Protein AF-A0A976LDJ8-F1 (afdb_monomer_lite)

Foldseek 3Di:
DDDDDDDDDDDDPVVVVVVVVVPPPPVPDDDDDDDDPPDDDDPPPLLPCVVVQVVVVVVLVVDQDDLVPHGPNVLLLQLLLVCVVQLQVVLVVQDDADDDPDSVVQSVFDEQEEEDELDDDDPRNVVVLVSQQSNCVSRVHAYEYEHAQQDKPPFQWDFAWADAPVDIDTDIQGLADDDPIFRLLLDFGDDLVSNLCRLVVSQVRCCNVPVPDCSVVLSVQLSVQCVVSRGNSRSSNSSVVVVVVVVPGNHGYDYVVRSCVDPSNVSNVVSCLVVLVVQLVVVQVVVVVVCVVVVPPDCCPVHHRWDWDDDPFKIWTWHPDWDADSVGRDTDTDTRIDTPPPPPPPPDDDDDD

pLDDT: mean 86.4, std 19.28, range [27.48, 98.69]

Radius of gyration: 25.02 Å; chains: 1; bounding box: 74×56×83 Å

Sequence (353 aa):
MKGPEVFRPPVSTETTILSRVTSLPRNFRNHHAPERSGDRLIDPPIDRIEPLVDNNQLLRTAFNWRVNDLNLWELVAAARREVLTVAAEYTSSYRDIHRPDDMADWVSRPIIMGGHQPDLFHPGVWLKNFVIDRYARSVGGTAINLVVDTDRCASTTLSVPMGTFRESHFESVAMDDESSEMPWEERAVLDPELFASFGQRASDLLSPLVPDAILRRWWPLVVERTKESHRLGLGLAQARHCLEARWGLQTLELPVSELVRLPTVMLLFGHLLAHARELNIAYNESLADFRLRTKQRGHGRPVPDLAIRANSEEEWIEVPFWIWSREDPRRRRVFNCCCTGCADAFGSRNNSS

Secondary structure (DSSP, 8-state):
--PPP--PPP--TTHHHHHHHTTS----------SSTT----SS-TT--HHHHHHHHHHHHH---EETTEEHHHHHHHHHHHHHHHHHHHHHTTS-----S-HHHHHHS-EEEEEE-SS---HHHHHHHHHHHHHHHHTT-EEEEEE-TTSEE--SEEEEEEE-SSSEEEEEEESS-----EETTT---S-HHHHHHHHHHHHHHHTTT-TT-HHHHHHHHHHHHHHHHS-HHHHHHHHHHHHHHHTT---EEEEHHHHTTSHHHHHHHHHHHHTHHHHHHHHHHHHHHHHHHHT---TTSSSPPPPEEE-SSEEEEEEEEEE--SS----EEEEEEEETTSTTSSS------

Structure (mmCIF, N/CA/C/O backbone):
data_AF-A0A976LDJ8-F1
#
_entry.id   AF-A0A976LDJ8-F1
#
loop_
_atom_site.group_PDB
_atom_site.id
_atom_site.type_symbol
_atom_site.label_atom_id
_atom_site.label_alt_id
_atom_site.label_comp_id
_atom_site.label_asym_id
_atom_site.label_entity_id
_atom_site.label_seq_id
_atom_site.pdbx_PDB_ins_code
_atom_site.Cartn_x
_atom_site.Cartn_y
_atom_site.Cartn_z
_atom_site.occupancy
_atom_site.B_iso_or_equiv
_atom_site.auth_seq_id
_atom_site.auth_comp_id
_atom_site.auth_asym_id
_atom_site.auth_atom_id
_atom_site.pdbx_PDB_model_num
ATOM 1 N N . MET A 1 1 ? 14.489 28.838 -58.184 1.00 34.41 1 MET A N 1
ATOM 2 C CA . MET A 1 1 ? 14.887 28.796 -56.762 1.00 34.41 1 MET A CA 1
ATOM 3 C C . MET A 1 1 ? 13.831 28.020 -55.989 1.00 34.41 1 MET A C 1
ATOM 5 O O . MET A 1 1 ? 12.758 28.550 -55.743 1.00 34.41 1 MET A O 1
ATOM 9 N N . LYS A 1 2 ? 14.101 26.741 -55.714 1.00 31.12 2 LYS A N 1
ATOM 10 C CA . LYS A 1 2 ? 13.329 25.871 -54.814 1.00 31.12 2 LYS A CA 1
ATOM 11 C C . LYS A 1 2 ? 14.210 25.631 -53.580 1.00 31.12 2 LYS A C 1
ATOM 13 O O . LYS A 1 2 ? 15.412 25.446 -53.752 1.00 31.12 2 LYS A O 1
ATOM 18 N N . GLY A 1 3 ? 13.631 25.736 -52.383 1.00 31.52 3 GLY A N 1
ATOM 19 C CA . GLY A 1 3 ? 14.319 25.547 -51.098 1.00 31.52 3 GLY A CA 1
ATOM 20 C C . GLY A 1 3 ? 14.700 24.083 -50.826 1.00 31.52 3 GLY A C 1
ATOM 21 O O . GLY A 1 3 ? 14.280 23.207 -51.583 1.00 31.52 3 GLY A O 1
ATOM 22 N N . PRO A 1 4 ? 15.504 23.816 -49.780 1.00 30.14 4 PRO A N 1
ATOM 23 C CA . PRO A 1 4 ? 16.093 22.501 -49.550 1.00 30.14 4 PRO A CA 1
ATOM 24 C C . PRO A 1 4 ? 15.052 21.493 -49.041 1.00 30.14 4 PRO A C 1
ATOM 26 O O . PRO A 1 4 ? 14.268 21.784 -48.138 1.00 30.14 4 PRO A O 1
ATOM 29 N N . GLU A 1 5 ? 15.063 20.302 -49.638 1.00 29.94 5 GLU A N 1
ATOM 30 C CA . GLU A 1 5 ? 14.282 19.140 -49.216 1.00 29.94 5 GLU A CA 1
ATOM 31 C C . GLU A 1 5 ? 14.831 18.572 -47.902 1.00 29.94 5 GLU A C 1
ATOM 33 O O . GLU A 1 5 ? 16.014 18.258 -47.775 1.00 29.94 5 GLU A O 1
ATOM 38 N N . VAL A 1 6 ? 13.946 18.428 -46.915 1.00 33.75 6 VAL A N 1
ATOM 39 C CA . VAL A 1 6 ? 14.228 17.751 -45.647 1.00 33.75 6 VAL A CA 1
ATOM 40 C C . VAL A 1 6 ? 14.200 16.244 -45.891 1.00 33.75 6 VAL A C 1
ATOM 42 O O . VAL A 1 6 ? 13.142 15.667 -46.147 1.00 33.75 6 VAL A O 1
ATOM 45 N N . PHE A 1 7 ? 15.364 15.605 -45.796 1.00 27.48 7 PHE A N 1
ATOM 46 C CA . PHE A 1 7 ? 15.513 14.155 -45.859 1.00 27.48 7 PHE A CA 1
ATOM 47 C C . PHE A 1 7 ? 14.837 13.509 -44.638 1.00 27.48 7 PHE A C 1
ATOM 49 O O . PHE A 1 7 ? 15.258 13.717 -43.500 1.00 27.48 7 PHE A O 1
ATOM 56 N N . ARG A 1 8 ? 13.765 12.740 -44.863 1.00 31.27 8 ARG A N 1
ATOM 57 C CA . ARG A 1 8 ? 13.149 11.873 -43.847 1.00 31.27 8 ARG A CA 1
ATOM 58 C C . ARG A 1 8 ? 13.708 10.458 -44.026 1.00 31.27 8 ARG A C 1
ATOM 60 O O . ARG A 1 8 ? 13.553 9.916 -45.120 1.00 31.27 8 ARG A O 1
ATOM 67 N N . PRO A 1 9 ? 14.345 9.853 -43.009 1.00 30.39 9 PRO A N 1
ATOM 68 C CA . PRO A 1 9 ? 14.816 8.479 -43.118 1.00 30.39 9 PRO A CA 1
ATOM 69 C C . PRO A 1 9 ? 13.624 7.506 -43.201 1.00 30.39 9 PRO A C 1
ATOM 71 O O . PRO A 1 9 ? 12.531 7.827 -42.719 1.00 30.39 9 PRO A O 1
ATOM 74 N N . PRO A 1 10 ? 13.803 6.330 -43.826 1.00 28.02 10 PRO A N 1
ATOM 75 C CA . PRO A 1 10 ? 12.739 5.347 -43.963 1.00 28.02 10 PRO A CA 1
ATOM 76 C C . PRO A 1 10 ? 12.360 4.792 -42.587 1.00 28.02 10 PRO A C 1
ATOM 78 O O . PRO A 1 10 ? 13.218 4.405 -41.797 1.00 28.02 10 PRO A O 1
ATOM 81 N N . VAL A 1 11 ? 11.055 4.765 -42.315 1.00 34.84 11 VAL A N 1
ATOM 82 C CA . VAL A 1 11 ? 10.462 4.142 -41.128 1.00 34.84 11 VAL A CA 1
ATOM 83 C C . VAL A 1 11 ? 10.851 2.664 -41.125 1.00 34.84 11 VAL A C 1
ATOM 85 O O . VAL A 1 11 ? 10.472 1.923 -42.034 1.00 34.84 11 VAL A O 1
ATOM 88 N N . SER A 1 12 ? 11.642 2.248 -40.135 1.00 30.52 12 SER A N 1
ATOM 89 C CA . SER A 1 12 ? 11.995 0.847 -39.941 1.00 30.52 12 SER A CA 1
ATOM 90 C C . SER A 1 12 ? 10.751 0.052 -39.537 1.00 30.52 12 SER A C 1
ATOM 92 O O . SER A 1 12 ? 9.860 0.520 -38.828 1.00 30.52 12 SER A O 1
ATOM 94 N N . THR A 1 13 ? 10.684 -1.190 -39.995 1.00 31.62 13 THR A N 1
ATOM 95 C CA . THR A 1 13 ? 9.577 -2.136 -39.800 1.00 31.62 13 THR A CA 1
ATOM 96 C C . THR A 1 13 ? 9.278 -2.505 -38.332 1.00 31.62 13 THR A C 1
ATOM 98 O O . THR A 1 13 ? 8.311 -3.223 -38.078 1.00 31.62 13 THR A O 1
ATOM 101 N N . GLU A 1 14 ? 10.021 -1.972 -37.357 1.00 32.88 14 GLU A N 1
ATOM 102 C CA . GLU A 1 14 ? 9.803 -2.156 -35.910 1.00 32.88 14 GLU A CA 1
ATOM 103 C C . GLU A 1 14 ? 8.694 -1.264 -35.323 1.00 32.88 14 GLU A C 1
ATOM 105 O O . GLU A 1 14 ? 8.107 -1.600 -34.293 1.00 32.88 14 GLU A O 1
ATOM 110 N N . THR A 1 15 ? 8.296 -0.184 -36.008 1.00 29.48 15 THR A N 1
ATOM 111 C CA . THR A 1 15 ? 7.197 0.699 -35.557 1.00 29.48 15 THR A CA 1
ATOM 112 C C . THR A 1 15 ? 5.823 -0.001 -35.537 1.00 29.48 15 THR A C 1
ATOM 114 O O . THR A 1 15 ? 4.861 0.489 -34.945 1.00 29.48 15 THR A O 1
ATOM 117 N N . THR A 1 16 ? 5.710 -1.190 -36.134 1.00 30.00 16 THR A N 1
ATOM 118 C CA . THR A 1 16 ? 4.443 -1.931 -36.257 1.00 30.00 16 THR A CA 1
ATOM 119 C C . THR A 1 16 ? 4.025 -2.656 -34.968 1.00 30.00 16 THR A C 1
ATOM 121 O O . THR A 1 16 ? 2.852 -2.993 -34.812 1.00 30.00 16 THR A O 1
ATOM 124 N N . ILE A 1 17 ? 4.944 -2.890 -34.022 1.00 34.41 17 ILE A N 1
ATOM 125 C CA . ILE A 1 17 ? 4.617 -3.579 -32.758 1.00 34.41 17 ILE A CA 1
ATOM 126 C C . ILE A 1 17 ? 4.163 -2.573 -31.687 1.00 34.41 17 ILE A C 1
ATOM 128 O O . ILE A 1 17 ? 3.185 -2.827 -30.981 1.00 34.41 17 ILE A O 1
ATOM 132 N N . LEU A 1 18 ? 4.768 -1.380 -31.643 1.00 33.94 18 LEU A N 1
ATOM 133 C CA . LEU A 1 18 ? 4.363 -0.298 -30.732 1.00 33.94 18 LEU A CA 1
ATOM 134 C C . LEU A 1 18 ? 2.982 0.291 -31.074 1.00 33.94 18 LEU A C 1
ATOM 136 O O . LEU A 1 18 ? 2.246 0.696 -30.176 1.00 33.94 18 LEU A O 1
ATOM 140 N N . SER A 1 19 ? 2.567 0.257 -32.345 1.00 28.81 19 SER A N 1
ATOM 141 C CA . SER A 1 19 ? 1.233 0.715 -32.764 1.00 28.81 19 SER A CA 1
ATOM 142 C C . SER A 1 19 ? 0.091 -0.251 -32.418 1.00 28.81 19 SER A C 1
ATOM 144 O O . SER A 1 19 ? -1.079 0.129 -32.478 1.00 28.81 19 SER A O 1
ATOM 146 N N . ARG A 1 20 ? 0.386 -1.498 -32.020 1.00 33.25 20 ARG A N 1
ATOM 147 C CA . ARG A 1 20 ? -0.659 -2.456 -31.615 1.00 33.25 20 ARG A CA 1
ATOM 148 C C . ARG A 1 20 ? -1.069 -2.315 -30.152 1.00 33.25 20 ARG A C 1
ATOM 150 O O . ARG A 1 20 ? -2.228 -2.581 -29.840 1.00 33.25 20 ARG A O 1
ATOM 157 N N . VAL A 1 21 ? -0.196 -1.809 -29.278 1.00 39.06 21 VAL A N 1
ATOM 158 C CA . VAL A 1 21 ? -0.546 -1.545 -27.866 1.00 39.06 21 VAL A CA 1
ATOM 159 C C . VAL A 1 21 ? -1.365 -0.252 -27.711 1.00 39.06 21 VAL A C 1
ATOM 161 O O . VAL A 1 21 ? -2.156 -0.130 -26.776 1.00 39.06 21 VAL A O 1
ATOM 164 N N . THR A 1 22 ? -1.281 0.675 -28.669 1.00 37.91 22 THR A N 1
ATOM 165 C CA . THR A 1 22 ? -2.039 1.942 -28.679 1.00 37.91 22 THR A CA 1
ATOM 166 C C . THR A 1 22 ? -3.474 1.821 -29.213 1.00 37.91 22 THR A C 1
ATOM 168 O O . THR A 1 22 ? -4.211 2.806 -29.215 1.00 37.91 22 THR A O 1
ATOM 171 N N . SER A 1 23 ? -3.913 0.623 -29.620 1.00 35.88 23 SER A N 1
ATOM 172 C CA . SER A 1 23 ? -5.205 0.409 -30.297 1.00 35.88 23 SER A CA 1
ATOM 173 C C . SER A 1 23 ? -6.323 -0.189 -29.438 1.00 35.88 23 SER A C 1
ATOM 175 O O . SER A 1 23 ? -7.414 -0.427 -29.951 1.00 35.88 23 SER A O 1
ATOM 177 N N . LEU A 1 24 ? -6.119 -0.399 -28.133 1.00 36.75 24 LEU A N 1
ATOM 178 C CA . LEU A 1 24 ? -7.258 -0.659 -27.253 1.00 36.75 24 LEU A CA 1
ATOM 179 C C . LEU A 1 24 ? -7.952 0.679 -26.965 1.00 36.75 24 LEU A C 1
ATOM 181 O O . LEU A 1 24 ? -7.352 1.522 -26.287 1.00 36.75 24 LEU A O 1
ATOM 185 N N . PRO A 1 25 ? -9.208 0.901 -27.403 1.00 39.16 25 PRO A N 1
ATOM 186 C CA . PRO A 1 25 ? -10.016 1.967 -26.841 1.00 39.16 25 PRO A CA 1
ATOM 187 C C . PRO A 1 25 ? -10.241 1.614 -25.369 1.00 39.16 25 PRO A C 1
ATOM 189 O O . PRO A 1 25 ? -11.176 0.906 -25.003 1.00 39.16 25 PRO A O 1
ATOM 192 N N . ARG A 1 26 ? -9.340 2.066 -24.493 1.00 55.50 26 ARG A N 1
ATOM 193 C CA . ARG A 1 26 ? -9.583 2.062 -23.056 1.00 55.50 26 ARG A CA 1
ATOM 194 C C . ARG A 1 26 ? -10.686 3.085 -22.837 1.00 55.50 26 ARG A C 1
ATOM 196 O O . ARG A 1 26 ? -10.403 4.276 -22.728 1.00 55.50 26 ARG A O 1
ATOM 203 N N . ASN A 1 27 ? -11.935 2.619 -22.862 1.00 53.53 27 ASN A N 1
ATOM 204 C CA . ASN A 1 27 ? -13.101 3.375 -22.429 1.00 53.53 27 ASN A CA 1
ATOM 205 C C . ASN A 1 27 ? -12.806 3.883 -21.019 1.00 53.53 27 ASN A C 1
ATOM 207 O O . ASN A 1 27 ? -12.931 3.143 -20.044 1.00 53.53 27 ASN A O 1
ATOM 211 N N . PHE A 1 28 ? -12.327 5.120 -20.924 1.00 56.28 28 PHE A N 1
ATOM 212 C CA . PHE A 1 28 ? -11.998 5.734 -19.655 1.00 56.28 28 PHE A CA 1
ATOM 213 C C . PHE A 1 28 ? -13.320 6.023 -18.956 1.00 56.28 28 PHE A C 1
ATOM 215 O O . PHE A 1 28 ? -14.043 6.952 -19.316 1.00 56.28 28 PHE A O 1
ATOM 222 N N . ARG A 1 29 ? -13.679 5.166 -18.004 1.00 68.25 29 ARG A N 1
ATOM 223 C CA . ARG A 1 29 ? -14.854 5.376 -17.171 1.00 68.25 29 ARG A CA 1
ATOM 224 C C . ARG A 1 29 ? -14.495 6.429 -16.137 1.00 68.25 29 ARG A C 1
ATOM 226 O O . ARG A 1 29 ? -13.576 6.241 -15.342 1.00 68.25 29 ARG A O 1
ATOM 233 N N . ASN A 1 30 ? -15.189 7.560 -16.187 1.00 73.69 30 ASN A N 1
ATOM 234 C CA . ASN A 1 30 ? -15.020 8.600 -15.187 1.00 73.69 30 ASN A CA 1
ATOM 235 C C . ASN A 1 30 ? -15.809 8.196 -13.937 1.00 73.69 30 ASN A C 1
ATOM 237 O O . ASN A 1 30 ? -17.030 8.340 -13.890 1.00 73.69 30 ASN A O 1
ATOM 241 N N . HIS A 1 31 ? -15.116 7.611 -12.966 1.00 84.44 31 HIS A N 1
ATOM 242 C CA . HIS A 1 31 ? -15.712 7.190 -11.707 1.00 84.44 31 HIS A CA 1
ATOM 243 C C . HIS A 1 31 ? -15.768 8.360 -10.726 1.00 84.44 31 HIS A C 1
ATOM 245 O O . HIS A 1 31 ? -14.780 9.068 -10.531 1.00 84.44 31 HIS A O 1
ATOM 251 N N . HIS A 1 32 ? -16.918 8.530 -10.080 1.00 84.06 32 HIS A N 1
ATOM 252 C CA . HIS A 1 32 ? -17.108 9.482 -8.994 1.00 84.06 32 HIS A CA 1
ATOM 253 C C . HIS A 1 32 ? -17.328 8.726 -7.687 1.00 84.06 32 HIS A C 1
ATOM 255 O O . HIS A 1 32 ? -17.917 7.643 -7.681 1.00 84.06 32 HIS A O 1
ATOM 261 N N . ALA A 1 33 ? -16.833 9.291 -6.585 1.00 85.69 33 ALA A N 1
ATOM 262 C CA . ALA A 1 33 ? -17.131 8.755 -5.266 1.00 85.69 33 ALA A CA 1
ATOM 263 C C . ALA A 1 33 ? -18.655 8.793 -5.045 1.00 85.69 33 ALA A C 1
ATOM 265 O O . ALA A 1 33 ? -19.273 9.810 -5.371 1.00 85.69 33 ALA A O 1
ATOM 266 N N . PRO A 1 34 ? -19.264 7.716 -4.523 1.00 90.38 34 PRO A N 1
ATOM 267 C CA . PRO A 1 34 ? -20.682 7.731 -4.199 1.00 90.38 34 PRO A CA 1
ATOM 268 C C . PRO A 1 34 ? -21.029 8.832 -3.189 1.00 90.38 34 PRO A C 1
ATOM 270 O O . PRO A 1 34 ? -20.252 9.104 -2.275 1.00 90.38 34 PRO A O 1
ATOM 273 N N . GLU A 1 35 ? -22.197 9.458 -3.352 1.00 89.06 35 GLU A N 1
ATOM 274 C CA . GLU A 1 35 ? -22.600 10.617 -2.541 1.00 89.06 35 GLU A CA 1
ATOM 275 C C . GLU A 1 35 ? -23.262 10.230 -1.215 1.00 89.06 35 GLU A C 1
ATOM 277 O O . GLU A 1 35 ? -23.154 10.965 -0.232 1.00 89.06 35 GLU A O 1
ATOM 282 N N . ARG A 1 36 ? -23.978 9.097 -1.163 1.00 91.44 36 ARG A N 1
ATOM 283 C CA . ARG A 1 36 ? -24.735 8.713 0.034 1.00 91.44 36 ARG A CA 1
ATOM 284 C C . ARG A 1 36 ? -23.895 7.854 0.965 1.00 91.44 36 ARG A C 1
ATOM 286 O O . ARG A 1 36 ? -23.049 7.065 0.547 1.00 91.44 36 ARG A O 1
ATOM 293 N N . SER A 1 37 ? -24.192 7.974 2.255 1.00 87.62 37 SER A N 1
ATOM 294 C CA . SER A 1 37 ? -23.596 7.119 3.278 1.00 87.62 37 SER A CA 1
ATOM 295 C C . SER A 1 37 ? -23.879 5.644 2.983 1.00 87.62 37 SER A C 1
ATOM 297 O O . SER A 1 37 ? -25.029 5.249 2.802 1.00 87.62 37 SER A O 1
ATOM 299 N N . GLY A 1 38 ? -22.819 4.836 2.944 1.00 88.19 38 GLY A N 1
ATOM 300 C CA . GLY A 1 38 ? -22.889 3.394 2.708 1.00 88.19 38 GLY A CA 1
ATOM 301 C C . GLY A 1 38 ? -22.899 2.965 1.239 1.00 88.19 38 GLY A C 1
ATOM 302 O O . GLY A 1 38 ? -22.704 1.771 0.985 1.00 88.19 38 GLY A O 1
ATOM 303 N N . ASP A 1 39 ? -23.057 3.895 0.291 1.00 91.81 39 ASP A N 1
ATOM 304 C CA . ASP A 1 39 ? -22.980 3.585 -1.136 1.00 91.81 39 ASP A CA 1
ATOM 305 C C . ASP A 1 39 ? -21.560 3.154 -1.530 1.00 91.81 39 ASP A C 1
ATOM 307 O O . ASP A 1 39 ? -20.552 3.577 -0.955 1.00 91.81 39 ASP A O 1
ATOM 311 N N . ARG A 1 40 ? -21.476 2.278 -2.535 1.00 91.88 40 ARG A N 1
ATOM 312 C CA . ARG A 1 40 ? -20.218 1.679 -2.995 1.00 91.88 40 ARG A CA 1
ATOM 313 C C . ARG A 1 40 ? -20.196 1.659 -4.512 1.00 91.88 40 ARG A C 1
ATOM 315 O O . ARG A 1 40 ? -21.168 1.248 -5.137 1.00 91.88 40 ARG A O 1
ATOM 322 N N . LEU A 1 41 ? -19.060 2.038 -5.086 1.00 91.44 41 LEU A N 1
ATOM 323 C CA . LEU A 1 41 ? -18.766 1.846 -6.500 1.00 91.44 41 LEU A CA 1
ATOM 324 C C . LEU A 1 41 ? -17.626 0.838 -6.615 1.00 91.44 41 LEU A C 1
ATOM 326 O O . LEU A 1 41 ? -16.520 1.096 -6.143 1.00 91.44 41 LEU A O 1
ATOM 330 N N . ILE A 1 42 ? -17.912 -0.312 -7.221 1.00 91.19 42 ILE A N 1
ATOM 331 C CA . ILE A 1 42 ? -16.937 -1.369 -7.488 1.00 91.19 4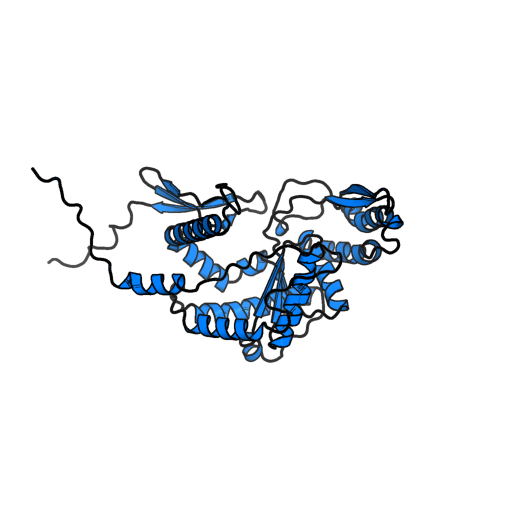2 ILE A CA 1
ATOM 332 C C . ILE A 1 42 ? -17.001 -1.640 -8.991 1.00 91.19 42 ILE A C 1
ATOM 334 O O . ILE A 1 42 ? -18.041 -2.071 -9.488 1.00 91.19 42 ILE A O 1
ATOM 338 N N . ASP A 1 43 ? -15.918 -1.322 -9.702 1.00 87.69 43 ASP A N 1
ATOM 339 C CA . ASP A 1 43 ? -15.786 -1.560 -11.141 1.00 87.69 43 ASP A CA 1
ATOM 340 C C . ASP A 1 43 ? -14.468 -2.305 -11.447 1.00 87.69 43 ASP A C 1
ATOM 342 O O . ASP A 1 43 ? -13.406 -1.803 -11.061 1.00 87.69 43 ASP A O 1
ATOM 346 N N . PRO A 1 44 ? -14.497 -3.483 -12.108 1.00 86.44 44 PRO A N 1
ATOM 347 C CA . PRO A 1 44 ? -15.698 -4.240 -12.498 1.00 86.44 44 PRO A CA 1
ATOM 348 C C . PRO A 1 44 ? -16.563 -4.613 -11.281 1.00 86.44 44 PRO A C 1
ATOM 350 O O . PRO A 1 44 ? -16.080 -4.525 -10.158 1.00 86.44 44 PRO A O 1
ATOM 353 N N . PRO A 1 45 ? -17.831 -5.015 -11.463 1.00 88.62 45 PRO A N 1
ATOM 354 C CA . PRO A 1 45 ? -18.627 -5.576 -10.376 1.00 88.62 45 PRO A CA 1
ATOM 355 C C . PRO A 1 45 ? -17.919 -6.744 -9.675 1.00 88.62 45 PRO A C 1
ATOM 357 O O . PRO A 1 45 ? -17.117 -7.457 -10.283 1.00 88.62 45 PRO A O 1
ATOM 360 N N . ILE A 1 46 ? -18.242 -6.956 -8.395 1.00 84.88 46 ILE A N 1
ATOM 361 C CA . ILE A 1 46 ? -17.522 -7.897 -7.520 1.00 84.88 46 ILE A CA 1
ATOM 362 C C . ILE A 1 46 ? -17.542 -9.363 -8.015 1.00 84.88 46 ILE A C 1
ATOM 364 O O . ILE A 1 46 ? -16.726 -10.180 -7.597 1.00 84.88 46 ILE A O 1
ATOM 368 N N . ASP A 1 47 ? -18.480 -9.691 -8.900 1.00 85.00 47 ASP A N 1
ATOM 369 C CA . ASP A 1 47 ? -18.742 -10.992 -9.520 1.00 85.00 47 ASP A CA 1
ATOM 370 C C . ASP A 1 47 ? -18.247 -11.087 -10.979 1.00 85.00 47 ASP A C 1
ATOM 372 O O . ASP A 1 47 ? -18.657 -11.983 -11.715 1.00 85.00 47 ASP A O 1
ATOM 376 N N . ARG A 1 48 ? -17.426 -10.131 -11.436 1.00 86.62 48 ARG A N 1
ATOM 377 C CA . ARG A 1 48 ? -16.986 -10.014 -12.839 1.00 86.62 48 ARG A CA 1
ATOM 378 C C . ARG A 1 48 ? -15.477 -9.843 -12.986 1.00 86.62 48 ARG A C 1
ATOM 380 O O . ARG A 1 48 ? -15.015 -9.132 -13.880 1.00 86.62 48 ARG A O 1
ATOM 387 N N . ILE A 1 49 ? -14.704 -10.492 -12.123 1.00 91.94 49 ILE A N 1
ATOM 388 C CA . ILE A 1 49 ? -13.239 -10.401 -12.151 1.00 91.94 49 ILE A CA 1
ATOM 389 C C . ILE A 1 49 ? -12.603 -11.457 -13.063 1.00 91.94 49 ILE A C 1
ATOM 391 O O . ILE A 1 49 ? -11.547 -11.199 -13.636 1.00 91.94 49 ILE A O 1
ATOM 395 N N . GLU A 1 50 ? -13.258 -12.603 -13.258 1.00 92.44 50 GLU A N 1
ATOM 396 C CA . GLU A 1 50 ? -12.760 -13.763 -14.008 1.00 92.44 50 GLU A CA 1
ATOM 397 C C . GLU A 1 50 ? -12.276 -13.370 -15.416 1.00 92.44 50 GLU A C 1
ATOM 399 O O . GLU A 1 50 ? -11.113 -13.633 -15.726 1.00 92.44 50 GLU A O 1
ATOM 404 N N . PRO A 1 51 ? -13.048 -12.619 -16.237 1.00 91.88 51 PRO A N 1
ATOM 405 C CA . PRO A 1 51 ? -12.589 -12.251 -17.577 1.00 91.88 51 PRO A CA 1
ATOM 406 C C . PRO A 1 51 ? -11.353 -11.342 -17.565 1.00 91.88 51 PRO A C 1
ATOM 408 O O . PRO A 1 51 ? -10.565 -11.353 -18.511 1.00 91.88 51 PRO A O 1
ATOM 411 N N . LEU A 1 52 ? -11.166 -10.536 -16.509 1.00 90.88 52 LEU A N 1
ATOM 412 C CA . LEU A 1 52 ? -9.964 -9.712 -16.362 1.00 90.88 52 LEU A CA 1
ATOM 413 C C . LEU A 1 52 ? -8.747 -10.562 -16.004 1.00 90.88 52 LEU A C 1
ATOM 415 O O . LEU A 1 52 ? -7.655 -10.277 -16.496 1.00 90.88 52 LEU A O 1
ATOM 419 N N . VAL A 1 53 ? -8.928 -11.594 -15.176 1.00 92.88 53 VAL A N 1
ATOM 420 C CA . VAL A 1 53 ? -7.865 -12.548 -14.843 1.00 92.88 53 VAL A CA 1
ATOM 421 C C . VAL A 1 53 ? -7.454 -13.338 -16.081 1.00 92.88 53 VAL A C 1
ATOM 423 O O . VAL A 1 53 ? -6.263 -13.366 -16.392 1.00 92.88 53 VAL A O 1
ATOM 426 N N . ASP A 1 54 ? -8.411 -13.884 -16.832 1.00 91.12 54 ASP A N 1
ATOM 427 C CA . ASP A 1 54 ? -8.148 -14.649 -18.057 1.00 91.12 54 ASP A CA 1
ATOM 428 C C . ASP A 1 54 ? -7.417 -13.795 -19.097 1.00 91.12 54 ASP A C 1
ATOM 430 O O . ASP A 1 54 ? -6.362 -14.171 -19.614 1.00 91.12 54 ASP A O 1
ATOM 434 N N . ASN A 1 55 ? -7.919 -12.582 -19.352 1.00 90.19 55 ASN A N 1
ATOM 435 C CA . ASN A 1 55 ? -7.273 -11.657 -20.277 1.00 90.19 55 ASN A CA 1
ATOM 436 C C . ASN A 1 55 ? -5.861 -11.277 -19.808 1.00 90.19 55 ASN A C 1
ATOM 438 O O . ASN A 1 55 ? -4.940 -11.161 -20.613 1.00 90.19 55 ASN A O 1
ATOM 442 N N . ASN A 1 56 ? -5.657 -11.101 -18.502 1.00 89.81 56 ASN A N 1
ATOM 443 C CA . ASN A 1 56 ? -4.336 -10.812 -17.969 1.00 89.81 56 ASN A CA 1
ATOM 444 C C . ASN A 1 56 ? -3.366 -11.997 -18.139 1.00 89.81 56 ASN A C 1
ATOM 446 O O . ASN A 1 56 ? -2.197 -11.765 -18.440 1.00 89.81 56 ASN A O 1
ATOM 450 N N . GLN A 1 57 ? -3.825 -13.243 -18.002 1.00 87.19 57 GLN A N 1
ATOM 451 C CA . GLN A 1 57 ? -3.010 -14.429 -18.287 1.00 87.19 57 GLN A CA 1
ATOM 452 C C . GLN A 1 57 ? -2.627 -14.512 -19.771 1.00 87.19 57 GLN A C 1
ATOM 454 O O . GLN A 1 57 ? -1.456 -14.725 -20.083 1.00 87.19 57 GLN A O 1
ATOM 459 N N . LEU A 1 58 ? -3.575 -14.256 -20.679 1.00 86.69 58 LEU A N 1
ATOM 460 C CA . LEU A 1 58 ? -3.320 -14.214 -22.125 1.00 86.69 58 LEU A CA 1
ATOM 461 C C . LEU A 1 58 ? -2.327 -13.116 -22.513 1.00 86.69 58 LEU A C 1
ATOM 463 O O . LEU A 1 58 ? -1.443 -13.327 -23.340 1.00 86.69 58 LEU A O 1
ATOM 467 N N . LEU A 1 59 ? -2.439 -11.935 -21.903 1.00 84.00 59 LEU A N 1
ATOM 468 C CA . LEU A 1 59 ? -1.477 -10.862 -22.137 1.00 84.00 59 LEU A CA 1
ATOM 469 C C . LEU A 1 59 ? -0.072 -11.296 -21.713 1.00 84.00 59 LEU A C 1
ATOM 471 O O . LEU A 1 59 ? 0.867 -11.120 -22.483 1.00 84.00 59 LEU A O 1
ATOM 475 N N . ARG A 1 60 ? 0.082 -11.918 -20.536 1.00 80.50 60 ARG A N 1
ATOM 476 C CA . ARG A 1 60 ? 1.392 -12.392 -20.054 1.00 80.50 60 ARG A CA 1
ATOM 477 C C . ARG A 1 60 ? 2.061 -13.375 -21.014 1.00 80.50 60 ARG A C 1
ATOM 479 O O . ARG A 1 60 ? 3.273 -13.299 -21.171 1.00 80.50 60 ARG A O 1
ATOM 486 N N . THR A 1 61 ? 1.304 -14.270 -21.649 1.00 78.19 61 THR A N 1
ATOM 487 C CA . THR A 1 61 ? 1.860 -15.225 -22.624 1.00 78.19 61 THR A CA 1
ATOM 488 C C . THR A 1 61 ? 2.166 -14.581 -23.976 1.00 78.19 61 THR A C 1
ATOM 490 O O . THR A 1 61 ? 3.053 -15.050 -24.684 1.00 78.19 61 THR A O 1
ATOM 493 N N . ALA A 1 62 ? 1.477 -13.493 -2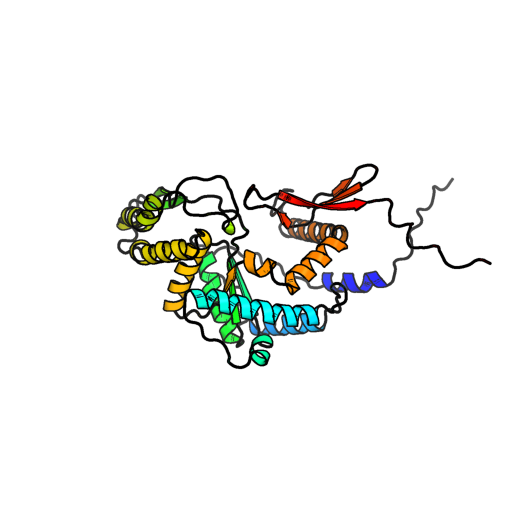4.329 1.00 82.62 62 ALA A N 1
ATOM 494 C CA . ALA A 1 62 ? 1.701 -12.754 -25.570 1.00 82.62 62 ALA A CA 1
ATOM 495 C C . ALA A 1 62 ? 2.867 -11.745 -25.499 1.00 82.62 62 ALA A C 1
ATOM 497 O O . ALA A 1 62 ? 3.415 -11.372 -26.538 1.00 82.62 62 ALA A O 1
ATOM 498 N N . PHE A 1 63 ? 3.251 -11.281 -24.303 1.00 81.81 63 PHE A N 1
ATOM 499 C CA . PHE A 1 63 ? 4.356 -10.333 -24.128 1.00 81.81 63 PHE A CA 1
ATOM 500 C C . PHE A 1 63 ? 5.719 -11.009 -24.324 1.00 81.81 63 PHE A C 1
ATOM 502 O O . PHE A 1 63 ? 6.314 -11.547 -23.391 1.00 81.81 63 PHE A O 1
ATOM 509 N N . ASN A 1 64 ? 6.257 -10.908 -25.540 1.00 83.94 64 ASN A N 1
ATOM 510 C CA . ASN A 1 64 ? 7.633 -11.294 -25.850 1.00 83.94 64 ASN A CA 1
ATOM 511 C C . ASN A 1 64 ? 8.616 -10.157 -25.513 1.00 83.94 64 ASN A C 1
ATOM 513 O O . ASN A 1 64 ? 9.214 -9.553 -26.403 1.00 83.94 64 ASN A O 1
ATOM 517 N N . TRP A 1 65 ? 8.723 -9.819 -24.227 1.00 87.19 65 TRP A N 1
ATOM 518 C CA . TRP A 1 65 ? 9.672 -8.824 -23.722 1.00 87.19 65 TRP A CA 1
ATOM 519 C C . TRP A 1 65 ? 10.782 -9.503 -22.919 1.00 87.19 65 TRP A C 1
ATOM 521 O O . TRP A 1 65 ? 10.538 -10.507 -22.246 1.00 87.19 65 TRP A O 1
ATOM 531 N N . ARG A 1 66 ? 11.999 -8.959 -22.991 1.00 90.56 66 ARG A N 1
ATOM 532 C CA . ARG A 1 66 ? 13.169 -9.459 -22.266 1.00 90.56 66 ARG A CA 1
ATOM 533 C C . ARG A 1 66 ? 13.615 -8.438 -21.230 1.00 90.56 66 ARG A C 1
ATOM 535 O O . ARG A 1 66 ? 13.675 -7.251 -21.527 1.00 90.56 66 ARG A O 1
ATOM 542 N N . VAL A 1 67 ? 13.951 -8.927 -20.044 1.00 90.00 67 VAL A N 1
ATOM 543 C CA . VAL A 1 67 ? 14.549 -8.158 -18.954 1.00 90.00 67 VAL A CA 1
ATOM 544 C C . VAL A 1 67 ? 15.955 -8.709 -18.761 1.00 90.00 67 VAL A C 1
ATOM 546 O O . VAL A 1 67 ? 16.139 -9.792 -18.202 1.00 90.00 67 VAL A O 1
ATOM 549 N N . ASN A 1 68 ? 16.945 -7.980 -19.276 1.00 86.81 68 ASN A N 1
ATOM 550 C CA . ASN A 1 68 ? 18.316 -8.470 -19.442 1.00 86.81 68 ASN A CA 1
ATOM 551 C C . ASN A 1 68 ? 18.315 -9.783 -20.261 1.00 86.81 68 ASN A C 1
ATOM 553 O O . ASN A 1 68 ? 17.758 -9.832 -21.361 1.00 86.81 68 ASN A O 1
ATOM 557 N N . ASP A 1 69 ? 18.879 -10.861 -19.717 1.00 87.62 69 ASP A N 1
ATOM 558 C CA . ASP A 1 69 ? 18.951 -12.163 -20.387 1.00 87.62 69 ASP A CA 1
ATOM 559 C C . ASP A 1 69 ? 17.705 -13.043 -20.195 1.00 87.62 69 ASP A C 1
ATOM 561 O O . ASP A 1 69 ? 17.608 -14.100 -20.819 1.00 87.62 69 ASP A O 1
ATOM 565 N N . LEU A 1 70 ? 16.740 -12.610 -19.378 1.00 90.75 70 LEU A N 1
ATOM 566 C CA . LEU A 1 70 ? 15.533 -13.373 -19.058 1.00 90.75 70 LEU A CA 1
ATOM 567 C C . LEU A 1 70 ? 14.348 -12.929 -19.911 1.00 90.75 70 LEU A C 1
ATOM 569 O O . LEU A 1 70 ? 14.151 -11.740 -20.167 1.00 90.75 70 LEU A O 1
ATOM 573 N N . ASN A 1 71 ? 13.493 -13.871 -20.290 1.00 90.50 71 ASN A N 1
ATOM 574 C CA . ASN A 1 71 ? 12.169 -13.528 -20.790 1.00 90.50 71 ASN A CA 1
ATOM 575 C C . ASN A 1 71 ? 11.293 -13.026 -19.632 1.00 90.50 71 ASN A C 1
ATOM 577 O O . ASN A 1 71 ? 11.399 -13.496 -18.497 1.00 90.50 71 ASN A O 1
ATOM 581 N N . LEU A 1 72 ? 10.364 -12.110 -19.918 1.00 89.12 72 LEU A N 1
ATOM 582 C CA . LEU A 1 72 ? 9.469 -11.543 -18.906 1.00 89.12 72 LEU A CA 1
ATOM 583 C C . LEU A 1 72 ? 8.706 -12.626 -18.132 1.00 89.12 72 LEU A C 1
ATOM 585 O O . LEU A 1 72 ? 8.533 -12.510 -16.923 1.00 89.12 72 LEU A O 1
ATOM 589 N N . TRP A 1 73 ? 8.255 -13.684 -18.807 1.00 88.38 73 TRP A N 1
ATOM 590 C CA . TRP A 1 73 ? 7.510 -14.765 -18.162 1.00 88.38 73 TRP A CA 1
ATOM 591 C C . TRP A 1 73 ? 8.366 -15.567 -17.166 1.00 88.38 73 TRP A C 1
ATOM 593 O O . TRP A 1 73 ? 7.834 -15.997 -16.143 1.00 88.38 73 TRP A O 1
ATOM 603 N N . GLU A 1 74 ? 9.676 -15.712 -17.407 1.00 91.50 74 GLU A N 1
ATOM 604 C CA . GLU A 1 74 ? 10.618 -16.355 -16.475 1.00 91.50 74 GLU A CA 1
ATOM 605 C C . GLU A 1 74 ? 10.764 -15.503 -15.217 1.00 91.50 74 GLU A C 1
ATOM 607 O O . GLU A 1 74 ? 10.609 -15.999 -14.098 1.00 91.50 74 GLU A O 1
ATOM 612 N N . LEU A 1 75 ? 10.969 -14.195 -15.407 1.00 93.25 75 LEU A N 1
ATOM 613 C CA . LEU A 1 75 ? 11.062 -13.241 -14.308 1.00 93.25 75 LEU A CA 1
ATOM 614 C C . LEU A 1 75 ? 9.761 -13.186 -13.499 1.00 93.25 75 LEU A C 1
ATOM 616 O O . LEU A 1 75 ? 9.799 -13.198 -12.273 1.00 93.25 75 LEU A O 1
ATOM 620 N N . VAL A 1 76 ? 8.603 -13.178 -14.165 1.00 92.38 76 VAL A N 1
ATOM 621 C CA . VAL A 1 76 ? 7.288 -13.186 -13.511 1.00 92.38 76 VAL A CA 1
ATOM 622 C C . VAL A 1 76 ? 7.075 -14.473 -12.716 1.00 92.38 76 VAL A C 1
ATOM 624 O O . VAL A 1 76 ? 6.581 -14.404 -11.594 1.00 92.38 76 VAL A O 1
ATOM 627 N N . ALA A 1 77 ? 7.432 -15.642 -13.252 1.00 91.75 77 ALA A N 1
ATOM 628 C CA . ALA A 1 77 ? 7.300 -16.906 -12.528 1.00 91.75 77 ALA A CA 1
ATOM 629 C C . ALA A 1 77 ? 8.164 -16.924 -11.255 1.00 91.75 77 ALA A C 1
ATOM 631 O O . ALA A 1 77 ? 7.677 -17.306 -10.187 1.00 91.75 77 ALA A O 1
ATOM 632 N N . ALA A 1 78 ? 9.410 -16.448 -11.349 1.00 95.12 78 ALA A N 1
ATOM 633 C CA . ALA A 1 78 ? 10.301 -16.307 -10.202 1.00 95.12 78 ALA A CA 1
ATOM 634 C C . ALA A 1 78 ? 9.764 -15.286 -9.182 1.00 95.12 78 ALA A C 1
ATOM 636 O O . ALA A 1 78 ? 9.637 -15.605 -8.001 1.00 95.12 78 ALA A O 1
ATOM 637 N N . ALA A 1 79 ? 9.343 -14.103 -9.642 1.00 96.19 79 ALA A N 1
ATOM 638 C CA . ALA A 1 79 ? 8.8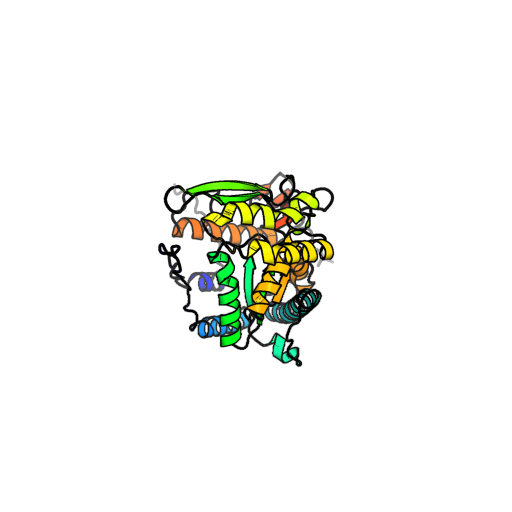19 -13.043 -8.784 1.00 96.19 79 ALA A CA 1
ATOM 639 C C . ALA A 1 79 ? 7.549 -13.475 -8.045 1.00 96.19 79 ALA A C 1
ATOM 641 O O . ALA A 1 79 ? 7.368 -13.153 -6.877 1.00 96.19 79 ALA A O 1
ATOM 642 N N . ARG A 1 80 ? 6.668 -14.250 -8.690 1.00 96.62 80 ARG A N 1
ATOM 643 C CA . ARG A 1 80 ? 5.460 -14.791 -8.045 1.00 96.62 80 ARG A CA 1
ATOM 644 C C . ARG A 1 80 ? 5.797 -15.703 -6.875 1.00 96.62 80 ARG A C 1
ATOM 646 O O . ARG A 1 80 ? 5.135 -15.614 -5.847 1.00 96.62 80 ARG A O 1
ATOM 653 N N . ARG A 1 81 ? 6.819 -16.550 -7.021 1.00 97.38 81 ARG A N 1
ATOM 654 C CA . ARG A 1 81 ? 7.309 -17.397 -5.930 1.00 97.38 81 ARG A CA 1
ATOM 655 C C . ARG A 1 81 ? 7.849 -16.548 -4.785 1.00 97.38 81 ARG A C 1
ATOM 657 O O . ARG A 1 81 ? 7.408 -16.735 -3.660 1.00 97.38 81 ARG A O 1
ATOM 664 N N . GLU A 1 82 ? 8.742 -15.604 -5.076 1.00 98.19 82 GLU A N 1
ATOM 665 C CA . GLU A 1 82 ? 9.344 -14.729 -4.060 1.00 98.19 82 GLU A CA 1
ATOM 666 C C . GLU A 1 82 ? 8.285 -13.903 -3.315 1.00 98.19 82 GLU A C 1
ATOM 668 O O . GLU A 1 82 ? 8.250 -13.910 -2.088 1.00 98.19 82 GLU A O 1
ATOM 673 N N . VAL A 1 83 ? 7.370 -13.260 -4.047 1.00 98.31 83 VAL A N 1
ATOM 674 C CA . VAL A 1 83 ? 6.287 -12.448 -3.477 1.00 98.31 83 VAL A CA 1
ATOM 675 C C . VAL A 1 83 ? 5.381 -13.277 -2.572 1.00 98.31 83 VAL A C 1
ATOM 677 O O . VAL A 1 83 ? 5.070 -12.828 -1.473 1.00 98.31 83 VAL A O 1
ATOM 680 N N . LEU A 1 84 ? 4.951 -14.469 -3.001 1.00 98.19 84 LEU A N 1
ATOM 681 C CA . LEU A 1 84 ? 4.089 -15.325 -2.180 1.00 98.19 84 LEU A CA 1
ATOM 682 C C . LEU A 1 84 ? 4.810 -15.802 -0.919 1.00 98.19 84 LEU A C 1
ATOM 684 O O . LEU A 1 84 ? 4.236 -15.716 0.164 1.00 98.19 84 LEU A O 1
ATOM 688 N N . THR A 1 85 ? 6.063 -16.244 -1.044 1.00 97.56 85 THR A N 1
ATOM 689 C CA . THR A 1 85 ? 6.869 -16.685 0.099 1.00 97.56 85 THR A CA 1
ATOM 690 C C . THR A 1 85 ? 7.049 -15.557 1.111 1.00 97.56 85 THR A C 1
ATOM 692 O O . THR A 1 85 ? 6.661 -15.716 2.266 1.00 97.56 85 THR A O 1
ATOM 695 N N . VAL A 1 86 ? 7.547 -14.394 0.679 1.00 98.44 86 VAL A N 1
ATOM 696 C CA . VAL A 1 86 ? 7.850 -13.280 1.591 1.00 98.44 86 VAL A CA 1
ATOM 697 C C . VAL A 1 86 ? 6.578 -12.669 2.177 1.00 98.44 86 VAL A C 1
ATOM 699 O O . VAL A 1 86 ? 6.543 -12.382 3.371 1.00 98.44 86 VAL A O 1
ATOM 702 N N . ALA A 1 87 ? 5.496 -12.532 1.402 1.00 98.50 87 ALA A N 1
ATOM 703 C CA . ALA A 1 87 ? 4.217 -12.057 1.936 1.00 98.50 87 ALA A CA 1
ATOM 704 C C . ALA A 1 87 ? 3.648 -13.020 2.990 1.00 98.50 87 ALA A C 1
ATOM 706 O O . ALA A 1 87 ? 3.113 -12.596 4.018 1.00 98.50 87 ALA A O 1
ATOM 707 N N . ALA A 1 88 ? 3.768 -14.329 2.758 1.00 98.25 88 ALA A N 1
ATOM 708 C CA . ALA A 1 88 ? 3.297 -15.338 3.693 1.00 98.25 88 ALA A CA 1
ATOM 709 C C . ALA A 1 88 ? 4.149 -15.378 4.965 1.00 98.25 88 ALA A C 1
ATOM 711 O O . ALA A 1 88 ? 3.594 -15.481 6.058 1.00 98.25 88 ALA A O 1
ATOM 712 N N . GLU A 1 89 ? 5.473 -15.291 4.845 1.00 97.94 89 GLU A N 1
ATOM 713 C CA . GLU A 1 89 ? 6.401 -15.210 5.978 1.00 97.94 89 GLU A CA 1
ATOM 714 C C . GLU A 1 89 ? 6.148 -13.954 6.809 1.00 97.94 89 GLU A C 1
ATOM 716 O O . GLU A 1 89 ? 5.895 -14.058 8.012 1.00 97.94 89 GLU A O 1
ATOM 721 N N . TYR A 1 90 ? 6.089 -12.791 6.156 1.00 98.38 90 TYR A N 1
ATOM 722 C CA . TYR A 1 90 ? 5.764 -11.527 6.806 1.00 98.38 90 TYR A CA 1
ATOM 723 C C . TYR A 1 90 ? 4.432 -11.611 7.552 1.00 98.38 90 TYR A C 1
ATOM 725 O O . TYR A 1 90 ? 4.367 -11.306 8.741 1.00 98.38 90 TYR A O 1
ATOM 733 N N . THR A 1 91 ? 3.372 -12.078 6.889 1.00 98.50 91 THR A N 1
ATOM 734 C CA . THR A 1 91 ? 2.041 -12.152 7.508 1.00 98.50 91 THR A CA 1
ATOM 735 C C . THR A 1 91 ? 2.003 -13.145 8.672 1.00 98.50 91 THR A C 1
ATOM 737 O O . THR A 1 91 ? 1.400 -12.856 9.704 1.00 98.50 91 THR A O 1
ATOM 740 N N . SER A 1 92 ? 2.696 -14.284 8.548 1.00 98.00 92 SER A N 1
ATOM 741 C CA . SER A 1 92 ? 2.769 -15.292 9.614 1.00 98.00 92 SER A CA 1
ATOM 742 C C . SER A 1 92 ? 3.499 -14.827 10.875 1.00 98.00 92 SER A C 1
ATOM 744 O O . SER A 1 92 ? 3.360 -15.457 11.917 1.00 98.00 92 SER A O 1
ATOM 746 N N . SER A 1 93 ? 4.254 -13.725 10.808 1.00 97.25 93 SER A N 1
ATOM 747 C CA . SER A 1 93 ? 4.974 -13.195 11.973 1.00 97.25 93 SER A CA 1
ATOM 748 C C . SER A 1 93 ? 4.060 -12.583 13.044 1.00 97.25 93 SER A C 1
ATOM 750 O O . SER A 1 93 ? 4.493 -12.406 14.180 1.00 97.25 93 SER A O 1
ATOM 752 N N . TYR A 1 94 ? 2.803 -12.261 12.713 1.00 97.44 94 TYR A N 1
ATOM 753 C CA . TYR A 1 94 ? 1.868 -11.611 13.645 1.00 97.44 94 TYR A CA 1
ATOM 754 C C . TYR A 1 94 ? 0.436 -12.163 13.612 1.00 97.44 94 TYR A C 1
ATOM 756 O O . TYR A 1 94 ? -0.391 -11.744 14.424 1.00 97.44 94 TYR A O 1
ATOM 764 N N . ARG A 1 95 ? 0.112 -13.078 12.691 1.00 96.31 95 ARG A N 1
ATOM 765 C CA . ARG A 1 95 ? -1.174 -13.788 12.672 1.00 96.31 95 ARG A CA 1
ATOM 766 C C . ARG A 1 95 ? -1.068 -15.138 11.979 1.00 96.31 95 ARG A C 1
ATOM 768 O O . ARG A 1 95 ? -0.237 -15.332 11.098 1.00 96.31 95 ARG A O 1
ATOM 775 N N . ASP A 1 96 ? -2.007 -16.020 12.290 1.00 95.44 96 ASP A N 1
ATOM 776 C CA . ASP A 1 96 ? -2.158 -17.270 11.557 1.00 95.44 96 ASP A CA 1
ATOM 777 C C . ASP A 1 96 ? -2.638 -17.017 10.122 1.00 95.44 96 ASP A C 1
ATOM 779 O O . ASP A 1 96 ? -3.483 -16.145 9.854 1.00 95.44 96 ASP A O 1
ATOM 783 N N . ILE A 1 97 ? -2.100 -17.818 9.202 1.00 95.31 97 ILE A N 1
ATOM 784 C CA . ILE A 1 97 ? -2.481 -17.837 7.792 1.00 95.31 97 ILE A CA 1
ATOM 785 C C . ILE A 1 97 ? -2.624 -19.269 7.293 1.00 95.31 97 ILE A C 1
ATOM 787 O O . ILE A 1 97 ? -1.930 -20.179 7.743 1.00 95.31 97 ILE A O 1
ATOM 791 N N . HIS A 1 98 ? -3.491 -19.450 6.303 1.00 88.19 98 HIS A N 1
ATOM 792 C CA . HIS A 1 98 ? -3.547 -20.681 5.533 1.00 88.19 98 HIS A CA 1
ATOM 793 C C . HIS A 1 98 ? -2.625 -20.568 4.317 1.00 88.19 98 HIS A C 1
ATOM 795 O O . HIS A 1 98 ? -2.791 -19.673 3.487 1.00 88.19 98 HIS A O 1
ATOM 801 N N . ARG A 1 99 ? -1.659 -21.483 4.211 1.00 89.12 99 ARG A N 1
ATOM 802 C CA . ARG A 1 99 ? -0.801 -21.638 3.032 1.00 89.12 99 ARG A CA 1
ATOM 803 C C . ARG A 1 99 ? -1.205 -22.921 2.302 1.00 89.12 99 ARG A C 1
ATOM 805 O O . ARG A 1 99 ? -1.382 -23.931 2.979 1.00 89.12 99 ARG A O 1
ATOM 812 N N . PRO A 1 100 ? -1.343 -22.907 0.967 1.00 90.19 100 PRO A N 1
ATOM 813 C CA . PRO A 1 100 ? -1.446 -24.142 0.200 1.00 90.19 100 PRO A CA 1
ATOM 814 C C . PRO A 1 100 ? -0.199 -25.016 0.394 1.00 90.19 100 PRO A C 1
ATOM 816 O O . PRO A 1 100 ? 0.914 -24.493 0.426 1.00 90.19 100 PRO A O 1
ATOM 819 N N . ASP A 1 101 ? -0.388 -26.334 0.484 1.00 90.69 101 ASP A N 1
ATOM 820 C CA . ASP A 1 101 ? 0.714 -27.288 0.689 1.00 90.69 101 ASP A CA 1
ATOM 821 C C . ASP A 1 101 ? 1.629 -27.398 -0.543 1.00 90.69 101 ASP A C 1
ATOM 823 O O . ASP A 1 101 ? 2.844 -27.551 -0.422 1.00 90.69 101 ASP A O 1
ATOM 827 N N . ASP A 1 102 ? 1.049 -27.299 -1.742 1.00 95.25 102 ASP A N 1
ATOM 828 C CA . ASP A 1 102 ? 1.782 -27.351 -3.006 1.00 95.25 102 ASP A CA 1
ATOM 829 C C . ASP A 1 102 ? 2.150 -25.938 -3.484 1.00 95.25 102 ASP A C 1
ATOM 831 O O . ASP A 1 102 ? 1.315 -25.171 -3.974 1.00 95.25 102 ASP A O 1
ATOM 835 N N . MET A 1 103 ? 3.438 -25.600 -3.377 1.00 92.94 103 MET A N 1
ATOM 836 C CA . MET A 1 103 ? 3.967 -24.313 -3.829 1.00 92.94 103 MET A CA 1
ATOM 837 C C . MET A 1 103 ? 3.886 -24.133 -5.352 1.00 92.94 103 MET A C 1
ATOM 839 O O . MET A 1 103 ? 3.738 -23.005 -5.826 1.00 92.94 103 MET A O 1
ATOM 843 N N . ALA A 1 104 ? 3.999 -25.205 -6.141 1.00 93.38 104 ALA A N 1
ATOM 844 C CA . ALA A 1 104 ? 3.919 -25.109 -7.597 1.00 93.38 104 ALA A CA 1
ATOM 845 C C . ALA A 1 104 ? 2.495 -24.748 -8.033 1.00 93.38 104 ALA A C 1
ATOM 847 O O . ALA A 1 104 ? 2.309 -23.827 -8.835 1.00 93.38 104 ALA A O 1
ATOM 848 N N . ASP A 1 105 ? 1.500 -25.406 -7.437 1.00 95.00 105 ASP A N 1
ATOM 849 C CA . ASP A 1 105 ? 0.094 -25.050 -7.608 1.00 95.00 105 ASP A CA 1
ATOM 850 C C . ASP A 1 105 ? -0.170 -23.615 -7.127 1.00 95.00 105 ASP A C 1
ATOM 852 O O . ASP A 1 105 ? -0.718 -22.805 -7.878 1.00 95.00 105 ASP A O 1
ATOM 856 N N . TRP A 1 106 ? 0.316 -23.235 -5.940 1.00 95.38 106 TRP A N 1
ATOM 857 C CA . TRP A 1 106 ? 0.109 -21.888 -5.404 1.00 95.38 106 TRP A CA 1
ATOM 858 C C . TRP A 1 106 ? 0.645 -20.783 -6.324 1.00 95.38 106 TRP A C 1
ATOM 860 O O . TRP A 1 106 ? -0.060 -19.814 -6.617 1.00 95.38 106 TRP A O 1
ATOM 870 N N . VAL A 1 107 ? 1.860 -20.953 -6.853 1.00 95.06 107 VAL A N 1
ATOM 871 C CA . VAL A 1 107 ? 2.483 -20.012 -7.799 1.00 95.06 107 VAL A CA 1
ATOM 872 C C . VAL A 1 107 ? 1.726 -19.938 -9.128 1.00 95.06 107 VAL A C 1
ATOM 874 O O . VAL A 1 107 ? 1.808 -18.918 -9.819 1.00 95.06 107 VAL A O 1
ATOM 877 N N . SER A 1 108 ? 0.969 -20.968 -9.504 1.00 93.31 108 SER A N 1
ATOM 878 C CA . SER A 1 108 ? 0.151 -20.961 -10.722 1.00 93.31 108 SER A CA 1
ATOM 879 C C . SER A 1 108 ? -1.167 -20.185 -10.558 1.00 93.31 108 SER A C 1
ATOM 881 O O . SER A 1 108 ? -1.636 -19.562 -11.513 1.00 93.31 108 SER A O 1
ATOM 883 N N . ARG A 1 109 ? -1.719 -20.121 -9.338 1.00 95.06 109 ARG A N 1
ATOM 884 C CA . ARG A 1 109 ? -3.011 -19.478 -9.037 1.00 95.06 109 ARG A CA 1
ATOM 885 C C . ARG A 1 109 ? -2.973 -17.948 -9.166 1.00 95.06 109 ARG A C 1
ATOM 887 O O . ARG A 1 109 ? -1.942 -17.331 -8.893 1.00 95.06 109 ARG A O 1
ATOM 894 N N . PRO A 1 110 ? -4.073 -17.268 -9.536 1.00 95.81 110 PRO A N 1
ATOM 895 C CA . PRO A 1 110 ? -4.088 -15.809 -9.671 1.00 95.81 110 PRO A CA 1
ATOM 896 C C . PRO A 1 110 ? -3.629 -15.069 -8.404 1.00 95.81 110 PRO A C 1
ATOM 898 O O . PRO A 1 110 ? -3.918 -15.489 -7.289 1.00 95.81 110 PRO A O 1
ATOM 901 N N . ILE A 1 111 ? -2.951 -13.931 -8.574 1.00 97.12 111 ILE A N 1
ATOM 902 C CA . ILE A 1 111 ? -2.666 -12.995 -7.476 1.00 97.12 111 ILE A CA 1
ATOM 903 C C . ILE A 1 111 ? -3.512 -11.752 -7.722 1.00 97.12 111 ILE A C 1
ATOM 905 O O . ILE A 1 111 ? -3.369 -11.124 -8.773 1.00 97.12 111 ILE A O 1
ATOM 909 N N . ILE A 1 112 ? -4.375 -11.407 -6.768 1.00 96.94 112 ILE A N 1
ATOM 910 C CA . ILE A 1 112 ? -5.135 -10.156 -6.776 1.00 96.94 112 ILE A CA 1
ATOM 911 C C . ILE A 1 112 ? -4.465 -9.218 -5.783 1.00 96.94 112 ILE A C 1
ATOM 913 O O . ILE A 1 112 ? -4.482 -9.456 -4.577 1.00 96.94 112 ILE A O 1
ATOM 917 N N . MET A 1 113 ? -3.830 -8.174 -6.303 1.00 96.88 113 MET A N 1
ATOM 918 C CA . MET A 1 113 ? -2.984 -7.293 -5.508 1.00 96.88 113 MET A CA 1
ATOM 919 C C . MET A 1 113 ? -3.578 -5.890 -5.427 1.00 96.88 113 MET A C 1
ATOM 921 O O . MET A 1 113 ? -3.946 -5.301 -6.444 1.00 96.88 113 MET A O 1
ATOM 925 N N . GLY A 1 114 ? -3.657 -5.367 -4.209 1.00 96.50 114 GLY A N 1
ATOM 926 C CA . GLY A 1 114 ? -3.941 -3.968 -3.911 1.00 96.50 114 GLY A CA 1
ATOM 927 C C . GLY A 1 114 ? -2.812 -3.361 -3.085 1.00 96.50 114 GLY A C 1
ATOM 928 O O . GLY A 1 114 ? -1.758 -3.969 -2.913 1.00 96.50 114 GLY A O 1
ATOM 929 N N . GLY A 1 115 ? -3.029 -2.163 -2.558 1.00 96.25 115 GLY A N 1
ATOM 930 C CA . GLY A 1 115 ? -2.077 -1.556 -1.639 1.00 96.25 115 GLY A CA 1
ATOM 931 C C . GLY A 1 115 ? -2.472 -0.158 -1.204 1.00 96.25 115 GLY A C 1
ATOM 932 O O . GLY A 1 115 ? -3.228 0.537 -1.897 1.00 96.25 115 GLY A O 1
ATOM 933 N N . HIS A 1 116 ? -1.938 0.255 -0.060 1.00 97.00 116 HIS A N 1
ATOM 934 C CA . HIS A 1 116 ? -2.027 1.629 0.411 1.00 97.00 116 HIS A CA 1
ATOM 935 C C . HIS A 1 116 ? -0.936 1.964 1.432 1.00 97.00 116 HIS A C 1
ATOM 937 O O . HIS A 1 116 ? -0.277 1.074 1.970 1.00 97.00 116 HIS A O 1
ATOM 943 N N . GLN A 1 117 ? -0.754 3.258 1.694 1.00 96.50 117 GLN A N 1
ATOM 944 C CA . GLN A 1 117 ? 0.119 3.746 2.761 1.00 96.50 117 GLN A CA 1
ATOM 945 C C . GLN A 1 117 ? -0.387 3.227 4.115 1.00 96.50 117 GLN A C 1
ATOM 947 O O . GLN A 1 117 ? -1.602 3.137 4.274 1.00 96.50 117 GLN A O 1
ATOM 952 N N . PRO A 1 118 ? 0.481 2.902 5.086 1.00 95.69 118 PRO A N 1
ATOM 953 C CA . PRO A 1 118 ? 0.094 2.325 6.378 1.00 95.69 118 PRO A CA 1
ATOM 954 C C . PRO A 1 118 ? -0.525 3.331 7.374 1.00 95.69 118 PRO A C 1
ATOM 956 O O . PRO A 1 118 ? -0.151 3.381 8.542 1.00 95.69 118 PRO A O 1
ATOM 959 N N . ASP A 1 119 ? -1.480 4.129 6.911 1.00 93.00 119 ASP A N 1
ATOM 960 C CA . ASP A 1 119 ? -2.227 5.090 7.725 1.00 93.00 119 ASP A CA 1
ATOM 961 C C . ASP A 1 119 ? -3.551 4.481 8.239 1.00 93.00 119 ASP A C 1
ATOM 963 O O . ASP A 1 119 ? -3.938 3.363 7.876 1.00 93.00 119 ASP A O 1
ATOM 967 N N . LEU A 1 120 ? -4.293 5.222 9.061 1.00 93.06 120 LEU A N 1
ATOM 968 C CA . LEU A 1 120 ? -5.672 4.899 9.406 1.00 93.06 120 LEU A CA 1
ATOM 969 C C . LEU A 1 120 ? -6.574 5.058 8.178 1.00 93.06 120 LEU A C 1
ATOM 971 O O . LEU A 1 120 ? -6.808 6.151 7.664 1.00 93.06 120 LEU A O 1
ATOM 975 N N . PHE A 1 121 ? -7.105 3.936 7.694 1.00 93.00 121 PHE A N 1
ATOM 976 C CA . PHE A 1 121 ? -7.880 3.914 6.459 1.00 93.00 121 PHE A CA 1
ATOM 977 C C . PHE A 1 121 ? -9.231 4.600 6.620 1.00 93.00 121 PHE A C 1
ATOM 979 O O . PHE A 1 121 ? -10.065 4.202 7.434 1.00 93.00 121 PHE A O 1
ATOM 986 N N . HIS A 1 122 ? -9.512 5.553 5.734 1.00 90.88 122 HIS A N 1
ATOM 987 C CA . HIS A 1 122 ? -10.889 5.960 5.505 1.00 90.88 122 HIS A CA 1
ATOM 988 C C . HIS A 1 122 ? -11.682 4.805 4.846 1.00 90.88 122 HIS A C 1
ATOM 990 O O . HIS A 1 122 ? -11.094 3.951 4.168 1.00 90.88 122 HIS A O 1
ATOM 996 N N . PRO A 1 123 ? -13.026 4.776 4.962 1.00 90.75 123 PRO A N 1
ATOM 997 C CA . PRO A 1 123 ? -13.830 3.618 4.552 1.00 90.75 123 PRO A CA 1
ATOM 998 C C . PRO A 1 123 ? -13.651 3.179 3.091 1.00 90.75 123 PRO A C 1
ATOM 1000 O O . PRO A 1 123 ? -13.693 1.990 2.794 1.00 90.75 123 PRO A O 1
ATOM 1003 N N . GLY A 1 124 ? -13.425 4.123 2.172 1.00 90.50 124 GLY A N 1
ATOM 1004 C CA . GLY A 1 124 ? -13.232 3.832 0.748 1.00 90.50 124 GLY A CA 1
ATOM 1005 C C . GLY A 1 124 ? -11.904 3.135 0.434 1.00 90.50 124 GLY A C 1
ATOM 1006 O O . GLY A 1 124 ? -11.867 2.240 -0.407 1.00 90.50 124 GLY A O 1
ATOM 1007 N N . VAL A 1 125 ? -10.821 3.504 1.124 1.00 93.31 125 VAL A N 1
ATOM 1008 C CA . VAL A 1 125 ? -9.554 2.761 1.054 1.00 93.31 125 VAL A CA 1
ATOM 1009 C C . VAL A 1 125 ? -9.722 1.405 1.719 1.00 93.31 125 VAL A C 1
ATOM 1011 O O . VAL A 1 125 ? -9.324 0.403 1.134 1.00 93.31 125 VAL A O 1
ATOM 1014 N N . TRP A 1 126 ? -10.364 1.355 2.888 1.00 95.25 126 TRP A N 1
ATOM 1015 C CA . TRP A 1 126 ? -10.521 0.102 3.618 1.00 95.25 126 TRP A CA 1
ATOM 1016 C C . TRP A 1 126 ? -11.324 -0.940 2.844 1.00 95.25 126 TRP A C 1
ATOM 1018 O O . TRP A 1 126 ? -10.932 -2.103 2.788 1.00 95.25 126 TRP A O 1
ATOM 1028 N N . LEU A 1 127 ? -12.390 -0.509 2.159 1.00 94.88 127 LEU A N 1
ATOM 1029 C CA . LEU A 1 127 ? -13.210 -1.356 1.296 1.00 94.88 127 LEU A CA 1
ATOM 1030 C C . LEU A 1 127 ? -12.377 -2.116 0.250 1.00 94.88 127 LEU A C 1
ATOM 1032 O O . LEU A 1 127 ? -12.735 -3.242 -0.093 1.00 94.88 127 LEU A O 1
ATOM 1036 N N . LYS A 1 128 ? -11.255 -1.554 -0.225 1.00 94.50 128 LYS A N 1
ATOM 1037 C CA . LYS A 1 128 ? -10.380 -2.224 -1.201 1.00 94.50 128 LYS A CA 1
ATOM 1038 C C . LYS A 1 128 ? -9.887 -3.575 -0.691 1.00 94.50 128 LYS A C 1
ATOM 1040 O O . LYS A 1 128 ? -9.888 -4.520 -1.472 1.00 94.50 128 LYS A O 1
ATOM 1045 N N . ASN A 1 129 ? -9.551 -3.693 0.594 1.00 96.50 129 ASN A N 1
ATOM 1046 C CA . ASN A 1 129 ? -9.056 -4.942 1.183 1.00 96.50 129 ASN A CA 1
ATOM 1047 C C . ASN A 1 129 ? -10.107 -6.059 1.126 1.00 96.50 129 ASN A C 1
ATOM 1049 O O . ASN A 1 129 ? -9.804 -7.196 0.772 1.00 96.50 129 ASN A O 1
ATOM 1053 N N . PHE A 1 130 ? -11.371 -5.715 1.378 1.00 96.12 130 PHE A N 1
ATOM 1054 C CA . PHE A 1 130 ? -12.494 -6.646 1.246 1.00 96.12 130 PHE A CA 1
ATOM 1055 C C . PHE A 1 130 ? -12.732 -7.045 -0.210 1.00 96.12 130 PHE A C 1
ATOM 1057 O O . PHE A 1 130 ? -13.045 -8.198 -0.499 1.00 96.12 130 PHE A O 1
ATOM 1064 N N . VAL A 1 131 ? -12.585 -6.095 -1.136 1.00 95.81 131 VAL A N 1
ATOM 1065 C CA . VAL A 1 131 ? -12.775 -6.342 -2.568 1.00 95.81 131 VAL A CA 1
ATOM 1066 C C . VAL A 1 131 ? -11.676 -7.252 -3.119 1.00 95.81 131 VAL A C 1
ATOM 1068 O O . VAL A 1 131 ? -12.001 -8.222 -3.800 1.00 95.81 131 VAL A O 1
ATOM 1071 N N . ILE A 1 132 ? -10.399 -7.012 -2.795 1.00 95.94 132 ILE A N 1
ATOM 1072 C CA . ILE A 1 132 ? -9.305 -7.882 -3.260 1.00 95.94 132 ILE A CA 1
ATOM 1073 C C . ILE A 1 132 ? -9.413 -9.296 -2.677 1.00 95.94 132 ILE A C 1
ATOM 1075 O O . ILE A 1 132 ? -9.186 -10.258 -3.407 1.00 95.94 132 ILE A O 1
ATOM 1079 N N . ASP A 1 133 ? -9.819 -9.437 -1.409 1.00 96.56 133 ASP A N 1
ATOM 1080 C CA . ASP A 1 133 ? -10.066 -10.739 -0.780 1.00 96.56 133 ASP A CA 1
ATOM 1081 C C . ASP A 1 133 ? -11.199 -11.481 -1.499 1.00 96.56 133 ASP A C 1
ATOM 1083 O O . ASP A 1 133 ? -11.043 -12.633 -1.910 1.00 96.56 133 ASP A O 1
ATOM 1087 N N . ARG A 1 134 ? -12.324 -10.795 -1.738 1.00 95.88 134 ARG A N 1
ATOM 1088 C CA . ARG A 1 134 ? -13.485 -11.387 -2.406 1.00 95.88 134 ARG A CA 1
ATOM 1089 C C . ARG A 1 134 ? -13.198 -11.784 -3.853 1.00 95.88 134 ARG A C 1
ATOM 1091 O O . ARG A 1 134 ? -13.714 -12.818 -4.289 1.00 95.88 134 ARG A O 1
ATOM 1098 N N . TYR A 1 135 ? -12.400 -10.993 -4.569 1.00 96.19 135 TYR A N 1
ATOM 1099 C CA . TYR A 1 135 ? -11.929 -11.316 -5.913 1.00 96.19 135 TYR A CA 1
ATOM 1100 C C . TYR A 1 135 ? -10.998 -12.514 -5.922 1.00 96.19 135 TYR A C 1
ATOM 1102 O O . TYR A 1 135 ? -11.217 -13.435 -6.699 1.00 96.19 135 TYR A O 1
ATOM 1110 N N . ALA A 1 136 ? -9.995 -12.545 -5.043 1.00 95.62 136 ALA A N 1
ATOM 1111 C CA . ALA A 1 136 ? -9.081 -13.676 -4.977 1.00 95.62 136 ALA A CA 1
ATOM 1112 C C . ALA A 1 136 ? -9.839 -14.982 -4.721 1.00 95.62 136 ALA A C 1
ATOM 1114 O O . ALA A 1 136 ? -9.613 -15.963 -5.421 1.00 95.62 136 ALA A O 1
ATOM 1115 N N . ARG A 1 137 ? -10.814 -14.978 -3.804 1.00 94.31 137 ARG A N 1
ATOM 1116 C CA . ARG A 1 137 ? -11.645 -16.162 -3.544 1.00 94.31 137 ARG A CA 1
ATOM 1117 C C . ARG A 1 137 ? -12.460 -16.617 -4.749 1.00 94.31 137 ARG A C 1
ATOM 1119 O O . ARG A 1 137 ? -12.609 -17.822 -4.921 1.00 94.31 137 ARG A O 1
ATOM 1126 N N . SER A 1 138 ? -12.999 -15.702 -5.562 1.00 94.69 138 SER A N 1
ATOM 1127 C CA . SER A 1 138 ? -13.839 -16.097 -6.705 1.00 94.69 138 SER A CA 1
ATOM 1128 C C . SER A 1 138 ? -13.047 -16.814 -7.797 1.00 94.69 138 SER A C 1
ATOM 1130 O O . SER A 1 138 ? -13.593 -17.680 -8.471 1.00 94.69 138 SER A O 1
ATOM 1132 N N . VAL A 1 139 ? -11.748 -16.518 -7.907 1.00 94.44 139 VAL A N 1
ATOM 1133 C CA . VAL A 1 139 ? -10.842 -17.107 -8.906 1.00 94.44 139 VAL A CA 1
ATOM 1134 C C . VAL A 1 139 ? -9.872 -18.141 -8.326 1.00 94.44 139 VAL A C 1
ATOM 1136 O O . VAL A 1 139 ? -8.910 -18.518 -8.993 1.00 94.44 139 VAL A O 1
ATOM 1139 N N . GLY A 1 140 ? -10.063 -18.563 -7.069 1.00 94.50 140 GLY A N 1
ATOM 1140 C CA . GLY A 1 140 ? -9.148 -19.486 -6.381 1.00 94.50 140 GLY A CA 1
ATOM 1141 C C . GLY A 1 140 ? -7.719 -18.945 -6.211 1.00 94.50 140 GLY A C 1
ATOM 1142 O O . GLY A 1 140 ? -6.769 -19.717 -6.112 1.00 94.50 140 GLY A O 1
ATOM 1143 N N . GLY A 1 141 ? -7.556 -17.623 -6.228 1.00 95.81 141 GLY A N 1
ATOM 1144 C CA . GLY A 1 141 ? -6.284 -16.920 -6.137 1.00 95.81 141 GLY A CA 1
ATOM 1145 C C . GLY A 1 141 ? -5.868 -16.539 -4.716 1.00 95.81 141 GLY A C 1
ATOM 1146 O O . GLY A 1 141 ? -6.477 -16.925 -3.722 1.00 95.81 141 GLY A O 1
ATOM 1147 N N . THR A 1 142 ? -4.814 -15.731 -4.624 1.00 97.88 142 THR A N 1
ATOM 1148 C CA . THR A 1 142 ? -4.303 -15.146 -3.376 1.00 97.88 142 THR A CA 1
ATOM 1149 C C . THR A 1 142 ? -4.448 -13.635 -3.403 1.00 97.88 142 THR A C 1
ATOM 1151 O O . THR A 1 142 ? -4.021 -12.981 -4.357 1.00 97.88 142 THR A O 1
ATOM 1154 N N . ALA A 1 143 ? -5.054 -13.080 -2.356 1.00 97.88 143 ALA A N 1
ATOM 1155 C CA . ALA A 1 143 ? -5.139 -11.640 -2.176 1.00 97.88 143 ALA A CA 1
ATOM 1156 C C . ALA A 1 143 ? -3.890 -11.132 -1.453 1.00 97.88 143 ALA A C 1
ATOM 1158 O O . ALA A 1 143 ? -3.523 -11.674 -0.411 1.00 97.88 143 ALA A O 1
ATOM 1159 N N . ILE A 1 144 ? -3.259 -10.087 -1.986 1.00 98.56 144 ILE A N 1
ATOM 1160 C CA . ILE A 1 144 ? -2.109 -9.430 -1.356 1.00 98.56 144 ILE A CA 1
ATOM 1161 C C . ILE A 1 144 ? -2.398 -7.937 -1.237 1.00 98.56 144 ILE A C 1
ATOM 1163 O O . ILE A 1 144 ? -2.675 -7.271 -2.235 1.00 98.56 144 ILE A O 1
ATOM 1167 N N . ASN A 1 145 ? -2.313 -7.402 -0.025 1.00 98.38 145 ASN A N 1
ATOM 1168 C CA . ASN A 1 145 ? -2.314 -5.969 0.222 1.00 98.38 145 ASN A CA 1
ATOM 1169 C C . ASN A 1 145 ? -0.869 -5.485 0.411 1.00 98.38 145 ASN A C 1
ATOM 1171 O O . ASN A 1 145 ? -0.200 -5.861 1.373 1.00 98.38 145 ASN A O 1
ATOM 1175 N N . LEU A 1 146 ? -0.376 -4.654 -0.508 1.00 98.56 146 LEU A N 1
ATOM 1176 C CA . LEU A 1 146 ? 0.922 -4.009 -0.344 1.00 98.56 146 LEU A CA 1
ATOM 1177 C C . LEU A 1 146 ? 0.833 -2.916 0.722 1.00 98.56 146 LEU A C 1
ATOM 1179 O O . LEU A 1 146 ? 0.030 -1.984 0.610 1.00 98.56 146 LEU A O 1
ATOM 1183 N N . VAL A 1 147 ? 1.701 -3.002 1.724 1.00 98.44 147 VAL A N 1
ATOM 1184 C CA . VAL A 1 147 ? 1.870 -1.948 2.724 1.00 98.44 147 VAL A CA 1
ATOM 1185 C C . VAL A 1 147 ? 2.892 -0.964 2.166 1.00 98.44 147 VAL A C 1
ATOM 1187 O O . VAL A 1 147 ? 4.082 -1.259 2.136 1.00 98.44 147 VAL A O 1
ATOM 1190 N N . VAL A 1 148 ? 2.437 0.186 1.663 1.00 97.81 148 VAL A N 1
ATOM 1191 C CA . VAL A 1 148 ? 3.295 1.183 0.994 1.00 97.81 148 VAL A CA 1
ATOM 1192 C C . VAL A 1 148 ? 4.034 2.026 2.037 1.00 97.81 148 VAL A C 1
ATOM 1194 O O . VAL A 1 148 ? 3.822 3.230 2.178 1.00 97.81 148 VAL A O 1
ATOM 1197 N N . ASP A 1 149 ? 4.889 1.363 2.807 1.00 97.56 149 ASP A N 1
ATOM 1198 C CA . ASP A 1 149 ? 5.710 1.942 3.869 1.00 97.56 149 ASP A CA 1
ATOM 1199 C C . ASP A 1 149 ? 6.852 2.826 3.336 1.00 97.56 149 ASP A C 1
ATOM 1201 O O . ASP A 1 149 ? 7.385 3.675 4.044 1.00 97.56 149 ASP A O 1
ATOM 1205 N N . THR A 1 150 ? 7.173 2.707 2.051 1.00 96.50 150 THR A N 1
ATOM 1206 C CA . THR A 1 150 ? 8.098 3.603 1.344 1.00 96.50 150 THR A CA 1
ATOM 1207 C C . THR A 1 150 ? 7.504 4.982 1.039 1.00 96.50 150 THR A C 1
ATOM 1209 O O . THR A 1 150 ? 8.211 5.870 0.558 1.00 96.50 150 THR A O 1
ATOM 1212 N N . ASP A 1 151 ? 6.195 5.173 1.236 1.00 95.31 151 ASP A N 1
ATOM 1213 C CA . ASP A 1 151 ? 5.579 6.485 1.055 1.00 95.31 151 ASP A CA 1
ATOM 1214 C C . ASP A 1 151 ? 5.750 7.365 2.296 1.00 95.31 151 ASP A C 1
ATOM 1216 O O . ASP A 1 151 ? 6.060 6.894 3.387 1.00 95.31 151 ASP A O 1
ATOM 1220 N N . ARG A 1 152 ? 5.529 8.664 2.127 1.00 93.88 152 ARG A N 1
ATOM 1221 C CA . ARG A 1 152 ? 5.699 9.659 3.186 1.00 93.88 152 ARG A CA 1
ATOM 1222 C C . ARG A 1 152 ? 4.639 9.548 4.287 1.00 93.88 152 ARG A C 1
ATOM 1224 O O . ARG A 1 152 ? 3.440 9.488 4.009 1.00 93.88 152 ARG A O 1
ATOM 1231 N N . CYS A 1 153 ? 5.097 9.627 5.529 1.00 94.44 153 CYS A N 1
ATOM 1232 C CA . CYS A 1 153 ? 4.315 9.984 6.702 1.00 94.44 153 CYS A CA 1
ATOM 1233 C C . CYS A 1 153 ? 4.302 11.515 6.820 1.00 94.44 153 CYS A C 1
ATOM 1235 O O . CYS A 1 153 ? 5.259 12.114 7.309 1.00 94.44 153 CYS A O 1
ATOM 1237 N N . ALA A 1 154 ? 3.244 12.152 6.312 1.00 87.00 154 ALA A N 1
ATOM 1238 C CA . ALA A 1 154 ? 3.135 13.614 6.283 1.00 87.00 154 ALA A CA 1
ATOM 1239 C C . ALA A 1 154 ? 2.575 14.211 7.585 1.00 87.00 154 ALA A C 1
ATOM 1241 O O . ALA A 1 154 ? 2.829 15.372 7.889 1.00 87.00 154 ALA A O 1
ATOM 1242 N N . SER A 1 155 ? 1.787 13.440 8.336 1.00 89.94 155 SER A N 1
ATOM 1243 C CA . SER A 1 155 ? 1.205 13.869 9.603 1.00 89.94 155 SER A CA 1
ATOM 1244 C C . SER A 1 155 ? 0.922 12.660 10.483 1.00 89.94 155 SER A C 1
ATOM 1246 O O . SER A 1 155 ? 0.522 11.609 9.991 1.00 89.94 155 SER A O 1
ATOM 1248 N N . THR A 1 156 ? 1.100 12.836 11.786 1.00 93.94 156 THR A N 1
ATOM 1249 C CA . THR A 1 156 ? 0.651 11.913 12.832 1.00 93.94 156 THR A CA 1
ATOM 1250 C C . THR A 1 156 ? -0.527 12.505 13.593 1.00 93.94 156 THR A C 1
ATOM 1252 O O . THR A 1 156 ? -0.713 12.214 14.765 1.00 93.94 156 THR A O 1
ATOM 1255 N N . THR A 1 157 ? -1.337 13.344 12.952 1.00 95.00 157 THR A N 1
ATOM 1256 C CA . THR A 1 157 ? -2.477 14.015 13.578 1.00 95.00 157 THR A CA 1
ATOM 1257 C C . THR A 1 157 ? -3.748 13.703 12.808 1.00 95.00 157 THR A C 1
ATOM 1259 O O . THR A 1 157 ? -3.769 13.736 11.579 1.00 95.00 157 THR A O 1
ATOM 1262 N N . LEU A 1 158 ? -4.824 13.405 13.534 1.00 93.31 158 LEU A N 1
ATOM 1263 C CA . LEU A 1 158 ? -6.111 13.043 12.953 1.00 93.31 158 LEU A CA 1
ATOM 1264 C C . LEU A 1 158 ? -7.196 14.048 13.318 1.00 93.31 158 LEU A C 1
ATOM 1266 O O . LEU A 1 158 ? -7.342 14.437 14.474 1.00 93.31 158 LEU A O 1
ATOM 1270 N N . SER A 1 159 ? -7.996 14.424 12.322 1.00 93.88 159 SER A N 1
ATOM 1271 C CA . SER A 1 159 ? -9.210 15.210 12.531 1.00 93.88 159 SER A CA 1
ATOM 1272 C C . SER A 1 159 ? -10.332 14.313 13.045 1.00 93.88 159 SER A C 1
ATOM 1274 O O . SER A 1 159 ? -10.824 13.436 12.335 1.00 93.88 159 SER A O 1
ATOM 1276 N N . VAL A 1 160 ? -10.750 14.553 14.281 1.00 93.62 160 VAL A N 1
ATOM 1277 C CA . VAL A 1 160 ? -11.794 13.802 14.972 1.00 93.62 160 VAL A CA 1
ATOM 1278 C C . VAL A 1 160 ? -13.081 14.630 15.003 1.00 93.62 160 VAL A C 1
ATOM 1280 O O . VAL A 1 160 ? -13.051 15.764 15.481 1.00 93.62 160 VAL A O 1
ATOM 1283 N N . PRO A 1 161 ? -14.217 14.113 14.498 1.00 92.75 161 PRO A N 1
ATOM 1284 C CA . PRO A 1 161 ? -15.485 14.819 14.598 1.00 92.75 161 PRO A CA 1
ATOM 1285 C C . PRO A 1 161 ? -15.974 14.839 16.051 1.00 92.75 161 PRO A C 1
ATOM 1287 O O . PRO A 1 161 ? -15.967 13.820 16.742 1.00 92.75 161 PRO A O 1
ATOM 1290 N N . MET A 1 162 ? -16.426 16.010 16.480 1.00 90.25 162 MET A N 1
ATOM 1291 C CA . MET A 1 162 ? -16.849 16.339 17.837 1.00 90.25 162 MET A CA 1
ATOM 1292 C C . MET A 1 162 ? -18.176 17.093 17.827 1.00 90.25 162 MET A C 1
ATOM 1294 O O . MET A 1 162 ? -18.560 17.672 16.811 1.00 90.25 162 MET A O 1
ATOM 1298 N N . GLY A 1 163 ? -18.851 17.134 18.976 1.00 87.75 163 GLY A N 1
ATOM 1299 C CA . GLY A 1 163 ? -20.123 17.836 19.149 1.00 87.75 163 GLY A CA 1
ATOM 1300 C C . GLY A 1 163 ? -21.331 16.935 18.908 1.00 87.75 163 GLY A C 1
ATOM 1301 O O . GLY A 1 163 ? -21.294 15.743 19.194 1.00 87.75 163 GLY A O 1
ATOM 1302 N N . THR A 1 164 ? -22.431 17.498 18.414 1.00 86.56 164 THR A N 1
ATOM 1303 C CA . THR A 1 164 ? -23.673 16.744 18.165 1.00 86.56 164 THR A CA 1
ATOM 1304 C C . THR A 1 164 ? -23.931 16.597 16.670 1.00 86.56 164 THR A C 1
ATOM 1306 O O . THR A 1 164 ? -23.339 17.298 15.857 1.00 86.56 164 THR A O 1
ATOM 1309 N N . PHE A 1 165 ? -24.892 15.752 16.286 1.00 82.62 165 PHE A N 1
ATOM 1310 C CA . PHE A 1 165 ? -25.333 15.649 14.888 1.00 82.62 165 PHE A CA 1
ATOM 1311 C C . PHE A 1 165 ? -25.817 16.978 14.279 1.00 82.62 165 PHE A C 1
ATOM 1313 O O . PHE A 1 165 ? -25.876 17.094 13.059 1.00 82.62 165 PHE A O 1
ATOM 1320 N N . ARG A 1 166 ? -26.202 17.961 15.105 1.00 85.88 166 ARG A N 1
ATOM 1321 C CA . ARG A 1 166 ? -26.651 19.287 14.647 1.00 85.88 166 ARG A CA 1
ATOM 1322 C C . ARG A 1 166 ? -25.528 20.320 14.622 1.00 85.88 166 ARG A C 1
ATOM 1324 O O . ARG A 1 166 ? -25.576 21.238 13.814 1.00 85.88 166 ARG A O 1
ATOM 1331 N N . GLU A 1 167 ? -24.541 20.160 15.494 1.00 89.38 167 GLU A N 1
ATOM 1332 C CA . GLU A 1 167 ? -23.431 21.091 15.688 1.00 89.38 167 GLU A CA 1
ATOM 1333 C C . GLU A 1 167 ? -22.140 20.283 15.807 1.00 89.38 167 GLU A C 1
ATOM 1335 O O . GLU A 1 167 ? -21.666 19.991 16.908 1.00 89.38 167 GLU A O 1
ATOM 1340 N N . SER A 1 168 ? -21.615 19.866 14.654 1.00 90.88 168 SER A N 1
ATOM 1341 C CA . SER A 1 168 ? -20.374 19.102 14.563 1.00 90.88 168 SER A CA 1
ATOM 1342 C C . SER A 1 168 ? -19.218 19.975 14.090 1.00 90.88 168 SER A C 1
ATOM 1344 O O . SER A 1 168 ? -19.373 20.743 13.140 1.00 90.88 168 SER A O 1
ATOM 1346 N N . HIS A 1 169 ? -18.047 19.796 14.684 1.00 92.12 169 HIS A N 1
ATOM 1347 C CA . HIS A 1 169 ? -16.788 20.375 14.212 1.00 92.12 169 HIS A CA 1
ATOM 1348 C C . HIS A 1 169 ? -15.676 19.326 14.280 1.00 92.12 169 HIS A C 1
ATOM 1350 O O . HIS A 1 169 ? -15.875 18.242 14.826 1.00 92.12 169 HIS A O 1
ATOM 1356 N N . PHE A 1 170 ? -14.520 19.631 13.696 1.00 95.00 170 PHE A N 1
ATOM 1357 C CA . PHE A 1 170 ? -13.349 18.765 13.764 1.00 95.00 170 PHE A CA 1
ATOM 1358 C C . PHE A 1 170 ? -12.367 19.285 14.801 1.00 95.00 170 PHE A C 1
ATOM 1360 O O . PHE A 1 170 ? -12.014 20.461 14.768 1.00 95.00 170 PHE A O 1
ATOM 1367 N N . GLU A 1 171 ? -11.900 18.383 15.656 1.00 94.81 171 GLU A N 1
ATOM 1368 C CA . GLU A 1 171 ? -10.791 18.619 16.570 1.00 94.81 171 GLU A CA 1
ATOM 1369 C C . GLU A 1 171 ? -9.551 17.879 16.074 1.00 94.81 171 GLU A C 1
ATOM 1371 O O . GLU A 1 171 ? -9.630 16.742 15.602 1.00 94.81 171 GLU A O 1
ATOM 1376 N N . SER A 1 172 ? -8.396 18.528 16.160 1.00 95.81 172 SER A N 1
ATOM 1377 C CA . SER A 1 172 ? -7.122 17.950 15.741 1.00 95.81 172 SER A CA 1
ATOM 1378 C C . SER A 1 172 ? -6.502 17.164 16.895 1.00 95.81 172 SER A C 1
ATOM 1380 O O . SER A 1 172 ? -6.172 17.737 17.930 1.00 95.81 172 SER A O 1
ATOM 1382 N N . VAL A 1 173 ? -6.339 15.850 16.739 1.00 96.56 173 VAL A N 1
ATOM 1383 C CA . VAL A 1 173 ? -5.832 14.963 17.794 1.00 96.56 173 VAL A CA 1
ATOM 1384 C C . VAL A 1 173 ? -4.524 14.331 17.340 1.00 96.56 173 VAL A C 1
ATOM 1386 O O . VAL A 1 173 ? -4.513 13.496 16.436 1.00 96.56 173 VAL A O 1
ATOM 1389 N N . ALA A 1 174 ? -3.417 14.714 17.977 1.00 97.12 174 ALA A N 1
ATOM 1390 C CA . ALA A 1 174 ? -2.113 14.111 17.715 1.00 97.12 174 ALA A CA 1
ATOM 1391 C C . ALA A 1 174 ? -2.124 12.633 18.124 1.00 97.12 174 ALA A C 1
ATOM 1393 O O . ALA A 1 174 ? -2.502 12.313 19.248 1.00 97.12 174 ALA A O 1
ATOM 1394 N N . MET A 1 175 ? -1.736 11.743 17.221 1.00 96.50 175 MET A N 1
ATOM 1395 C CA . MET A 1 175 ? -1.475 10.326 17.468 1.00 96.50 175 MET A CA 1
ATOM 1396 C C . MET A 1 175 ? -0.082 10.121 18.050 1.00 96.50 175 MET A C 1
ATOM 1398 O O . MET A 1 175 ? 0.072 9.275 18.911 1.00 96.50 175 MET A O 1
ATOM 1402 N N . ASP A 1 176 ? 0.911 10.878 17.599 1.00 97.12 176 ASP A N 1
ATOM 1403 C CA . ASP A 1 176 ? 2.298 10.820 18.066 1.00 97.12 176 ASP A CA 1
ATOM 1404 C C . ASP A 1 176 ? 2.946 12.201 17.887 1.00 97.12 176 ASP A C 1
ATOM 1406 O O . ASP A 1 176 ? 2.361 13.050 17.206 1.00 97.12 176 ASP A O 1
ATOM 1410 N N . ASP A 1 177 ? 4.126 12.415 18.472 1.00 95.19 177 ASP A N 1
ATOM 1411 C CA . ASP A 1 177 ? 4.821 13.706 18.420 1.00 95.19 177 ASP A CA 1
ATOM 1412 C C . ASP A 1 177 ? 5.191 14.119 16.983 1.00 95.19 177 ASP A C 1
ATOM 1414 O O . ASP A 1 177 ? 5.342 13.286 16.075 1.00 95.19 177 ASP A O 1
ATOM 1418 N N . GLU A 1 178 ? 5.307 15.426 16.761 1.00 91.38 178 GLU A N 1
ATOM 1419 C CA . GLU A 1 178 ? 5.570 15.984 15.439 1.00 91.38 178 GLU A CA 1
ATOM 1420 C C . GLU A 1 178 ? 6.987 15.644 14.956 1.00 91.38 178 GLU A C 1
ATOM 1422 O O . GLU A 1 178 ? 7.966 15.659 15.701 1.00 91.38 178 GLU A O 1
ATOM 1427 N N . SER A 1 179 ? 7.113 15.349 13.663 1.00 89.38 179 SER A N 1
ATOM 1428 C CA . SER A 1 179 ? 8.396 15.062 13.026 1.00 89.38 179 SER A CA 1
ATOM 1429 C C . SER A 1 179 ? 8.482 15.709 11.653 1.00 89.38 179 SER A C 1
ATOM 1431 O O . SER A 1 179 ? 7.470 16.052 11.041 1.00 89.38 179 SER A O 1
ATOM 1433 N N . SER A 1 180 ? 9.698 15.819 11.118 1.00 90.44 180 SER A N 1
ATOM 1434 C CA . SER A 1 180 ? 9.867 16.076 9.689 1.00 90.44 180 SER A CA 1
ATOM 1435 C C . SER A 1 180 ? 9.233 14.953 8.856 1.00 90.44 180 SER A C 1
ATOM 1437 O O . SER A 1 180 ? 9.135 13.805 9.301 1.00 90.44 180 SER A O 1
ATOM 1439 N N . GLU A 1 181 ? 8.794 15.293 7.638 1.00 92.19 181 GLU A N 1
ATOM 1440 C CA . GLU A 1 181 ? 8.261 14.315 6.685 1.00 92.19 181 GLU A CA 1
ATOM 1441 C C . GLU A 1 181 ? 9.349 13.285 6.335 1.00 92.19 181 GLU A C 1
ATOM 1443 O O . GLU A 1 181 ? 10.454 13.642 5.918 1.00 92.19 181 GLU A O 1
ATOM 1448 N N . MET A 1 182 ? 9.017 12.004 6.487 1.00 94.88 182 MET A N 1
ATOM 1449 C CA . MET A 1 182 ? 9.884 10.866 6.174 1.00 94.88 182 MET A CA 1
ATOM 1450 C C . MET A 1 182 ? 9.051 9.675 5.690 1.00 94.88 182 MET A C 1
ATOM 1452 O O . MET A 1 182 ? 7.843 9.647 5.933 1.00 94.88 182 MET A O 1
ATOM 1456 N N . PRO A 1 183 ? 9.647 8.685 5.009 1.00 96.62 183 PRO A N 1
ATOM 1457 C CA . PRO A 1 183 ? 8.985 7.420 4.728 1.00 96.62 183 PRO A CA 1
ATOM 1458 C C . PRO A 1 183 ? 8.446 6.762 6.002 1.00 96.62 183 PRO A C 1
ATOM 1460 O O . PRO A 1 183 ? 9.102 6.793 7.043 1.00 96.62 183 PRO A O 1
ATOM 1463 N N . TRP A 1 184 ? 7.279 6.122 5.920 1.00 96.81 184 TRP A N 1
ATOM 1464 C CA . TRP A 1 184 ? 6.725 5.336 7.030 1.00 96.81 184 TRP A CA 1
ATOM 1465 C C . TRP A 1 184 ? 7.688 4.257 7.527 1.00 96.81 184 TRP A C 1
ATOM 1467 O O . TRP A 1 184 ? 7.677 3.914 8.707 1.00 96.81 184 TRP A O 1
ATOM 1477 N N . GLU A 1 185 ? 8.531 3.744 6.636 1.00 96.38 185 GLU A N 1
ATOM 1478 C CA . GLU A 1 185 ? 9.554 2.762 6.952 1.00 96.38 185 GLU A CA 1
ATOM 1479 C C . GLU A 1 185 ? 10.636 3.313 7.911 1.00 96.38 185 GLU A C 1
ATOM 1481 O O . GLU A 1 185 ? 11.226 2.564 8.682 1.00 96.38 185 GLU A O 1
ATOM 1486 N N . GLU A 1 186 ? 10.876 4.623 7.942 1.00 95.81 186 GLU A N 1
ATOM 1487 C CA . GLU A 1 186 ? 11.829 5.237 8.881 1.00 95.81 186 GLU A CA 1
ATOM 1488 C C . GLU A 1 186 ? 11.134 5.839 10.113 1.00 95.81 186 GLU A C 1
ATOM 1490 O O . GLU A 1 186 ? 11.789 6.247 11.073 1.00 95.81 186 GLU A O 1
ATOM 1495 N N . ARG A 1 187 ? 9.794 5.874 10.127 1.00 95.50 187 ARG A N 1
ATOM 1496 C CA . ARG A 1 187 ? 9.016 6.520 11.189 1.00 95.50 187 ARG A CA 1
ATOM 1497 C C . ARG A 1 187 ? 8.824 5.590 12.395 1.00 95.50 187 ARG A C 1
ATOM 1499 O O . ARG A 1 187 ? 7.867 4.816 12.459 1.00 95.50 187 ARG A O 1
ATOM 1506 N N . ALA A 1 188 ? 9.712 5.698 13.381 1.00 95.44 188 ALA A N 1
ATOM 1507 C CA . ALA A 1 188 ? 9.531 5.135 14.728 1.00 95.44 188 ALA A CA 1
ATOM 1508 C C . ALA A 1 188 ? 8.604 6.016 15.578 1.00 95.44 188 ALA A C 1
ATOM 1510 O O . ALA A 1 188 ? 8.468 7.191 15.267 1.00 95.44 188 ALA A O 1
ATOM 1511 N N . VAL A 1 189 ? 7.997 5.486 16.645 1.00 97.12 189 VAL A N 1
ATOM 1512 C CA . VAL A 1 189 ? 7.215 6.287 17.614 1.00 97.12 189 VAL A CA 1
ATOM 1513 C C . VAL A 1 189 ? 8.136 7.232 18.382 1.00 97.12 189 VAL A C 1
ATOM 1515 O O . VAL A 1 189 ? 9.177 6.792 18.870 1.00 97.12 189 VAL A O 1
ATOM 1518 N N . LEU A 1 190 ? 7.746 8.502 18.496 1.00 96.69 190 LEU A N 1
ATOM 1519 C CA . LEU A 1 190 ? 8.541 9.539 19.156 1.00 96.69 190 LEU A CA 1
ATOM 1520 C C . LEU A 1 190 ? 8.127 9.760 20.612 1.00 96.69 1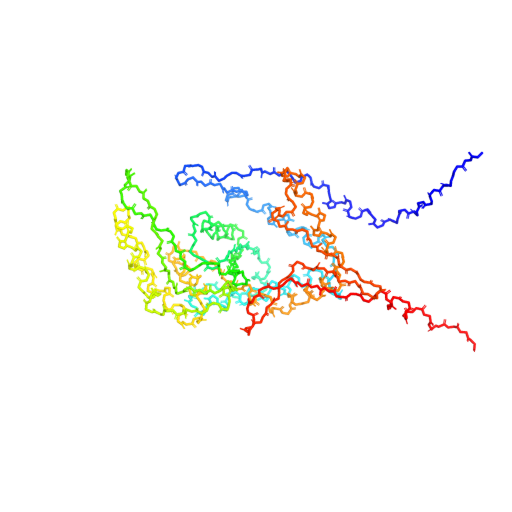90 LEU A C 1
ATOM 1522 O O . LEU A 1 190 ? 8.996 9.846 21.478 1.00 96.69 190 LEU A O 1
ATOM 1526 N N . ASP A 1 191 ? 6.823 9.771 20.891 1.00 97.81 191 ASP A N 1
ATOM 1527 C CA . ASP A 1 191 ? 6.268 9.862 22.240 1.00 97.81 191 ASP A CA 1
ATOM 1528 C C . ASP A 1 191 ? 5.392 8.628 22.529 1.00 97.81 191 ASP A C 1
ATOM 1530 O O . ASP A 1 191 ? 4.209 8.571 22.167 1.00 97.81 191 ASP A O 1
ATOM 1534 N N . PRO A 1 192 ? 5.955 7.602 23.197 1.00 97.31 192 PRO A N 1
ATOM 1535 C CA . PRO A 1 192 ? 5.228 6.382 23.525 1.00 97.31 192 PRO A CA 1
ATOM 1536 C C . PRO A 1 192 ? 3.988 6.593 24.402 1.00 97.31 192 PRO A C 1
ATOM 1538 O O . PRO A 1 192 ? 3.048 5.803 24.295 1.00 97.31 192 PRO A O 1
ATOM 1541 N N . GLU A 1 193 ? 3.963 7.609 25.269 1.00 97.88 193 GLU A N 1
ATOM 1542 C CA . GLU A 1 193 ? 2.829 7.877 26.162 1.00 97.88 193 GLU A CA 1
ATOM 1543 C C . GLU A 1 193 ? 1.691 8.569 25.404 1.00 97.88 193 GLU A C 1
ATOM 1545 O O . GLU A 1 193 ? 0.526 8.149 25.483 1.00 97.88 193 GLU A O 1
ATOM 1550 N N . LEU A 1 194 ? 2.026 9.577 24.592 1.00 98.00 194 LEU A N 1
ATOM 1551 C CA . LEU A 1 194 ? 1.078 10.237 23.698 1.00 98.00 194 LEU A CA 1
ATOM 1552 C C . LEU A 1 194 ? 0.466 9.237 22.714 1.00 98.00 194 LEU A C 1
ATOM 1554 O O . LEU A 1 194 ? -0.763 9.205 22.557 1.00 98.00 194 LEU A O 1
ATOM 1558 N N . PHE A 1 195 ? 1.306 8.374 22.137 1.00 98.06 195 PHE A N 1
ATOM 1559 C CA . PHE A 1 195 ? 0.888 7.299 21.248 1.00 98.06 195 PHE A CA 1
ATOM 1560 C C . PHE A 1 195 ? -0.007 6.286 21.943 1.00 98.06 195 PHE A C 1
ATOM 1562 O O . PHE A 1 195 ? -1.098 5.999 21.452 1.00 98.06 195 PHE A O 1
ATOM 1569 N N . ALA A 1 196 ? 0.380 5.782 23.115 1.00 98.12 196 ALA A N 1
ATOM 1570 C CA . ALA A 1 196 ? -0.433 4.816 23.848 1.00 98.12 196 ALA A CA 1
ATOM 1571 C C . ALA A 1 196 ? -1.814 5.375 24.236 1.00 98.12 196 ALA A C 1
ATOM 1573 O O . ALA A 1 196 ? -2.807 4.643 24.208 1.00 98.12 196 ALA A O 1
ATOM 1574 N N . SER A 1 197 ? -1.897 6.671 24.551 1.00 97.94 197 SER A N 1
ATOM 1575 C CA . SER A 1 197 ? -3.144 7.327 24.959 1.00 97.94 197 SER A CA 1
ATOM 1576 C C . SER A 1 197 ? -4.081 7.705 23.803 1.00 97.94 197 SER A C 1
ATOM 1578 O O . SER A 1 197 ? -5.254 7.995 24.057 1.00 97.94 197 SER A O 1
ATOM 1580 N N . PHE A 1 198 ? -3.617 7.702 22.544 1.00 98.00 198 PHE A N 1
ATOM 1581 C CA . PHE A 1 198 ? -4.392 8.215 21.404 1.00 98.00 198 PHE A CA 1
ATOM 1582 C C . PHE A 1 198 ? -5.777 7.575 21.285 1.00 98.00 198 PHE A C 1
ATOM 1584 O O . PHE A 1 198 ? -6.779 8.287 21.189 1.00 98.00 198 PHE A O 1
ATOM 1591 N N . GLY A 1 199 ? -5.859 6.242 21.348 1.00 97.12 199 GLY A N 1
ATOM 1592 C CA . GLY A 1 199 ? -7.131 5.548 21.168 1.00 97.12 199 GLY A CA 1
ATOM 1593 C C . GLY A 1 199 ? -8.186 5.907 22.215 1.00 97.12 199 GLY A C 1
ATOM 1594 O O . GLY A 1 199 ? -9.369 5.986 21.887 1.00 97.12 199 GLY A O 1
ATOM 1595 N N . GLN A 1 200 ? -7.761 6.181 23.451 1.00 97.25 200 GLN A N 1
ATOM 1596 C CA . GLN A 1 200 ? -8.620 6.680 24.523 1.00 97.25 200 GLN A CA 1
ATOM 1597 C C . GLN A 1 200 ? -9.053 8.123 24.237 1.00 97.25 200 GLN A C 1
ATOM 1599 O O . GLN A 1 200 ? -10.252 8.383 24.157 1.00 97.25 200 GLN A O 1
ATOM 1604 N N . ARG A 1 201 ? -8.093 9.034 24.020 1.00 97.25 201 ARG A N 1
ATOM 1605 C CA . ARG A 1 201 ? -8.361 10.469 23.822 1.00 97.25 201 ARG A CA 1
ATOM 1606 C C . ARG A 1 201 ? -9.291 10.721 22.642 1.00 97.25 201 ARG A C 1
ATOM 1608 O O . ARG A 1 201 ? -10.296 11.405 22.790 1.00 97.25 201 ARG A O 1
ATOM 1615 N N . ALA A 1 202 ? -9.005 10.121 21.489 1.00 96.38 202 ALA A N 1
ATOM 1616 C CA . ALA A 1 202 ? -9.866 10.249 20.320 1.00 96.38 202 ALA A CA 1
ATOM 1617 C C . ALA A 1 202 ? -11.260 9.648 20.579 1.00 96.38 202 ALA A C 1
ATOM 1619 O O . ALA A 1 202 ? -12.263 10.271 20.245 1.00 96.38 202 ALA A O 1
ATOM 1620 N N . SER A 1 203 ? -11.361 8.488 21.235 1.00 96.19 203 SER A N 1
ATOM 1621 C CA . SER A 1 203 ? -12.668 7.880 21.538 1.00 96.19 203 SER A CA 1
ATOM 1622 C C . SER A 1 203 ? -13.512 8.696 22.519 1.00 96.19 203 SER A C 1
ATOM 1624 O O . SER A 1 203 ? -14.735 8.685 22.408 1.00 96.19 203 SER A O 1
ATOM 1626 N N . ASP A 1 204 ? -12.893 9.387 23.478 1.00 95.06 204 ASP A N 1
ATOM 1627 C CA . ASP A 1 204 ? -13.604 10.265 24.415 1.00 95.06 204 ASP A CA 1
ATOM 1628 C C . ASP A 1 204 ? -14.243 11.449 23.671 1.00 95.06 204 ASP A C 1
ATOM 1630 O O . ASP A 1 204 ? -15.425 11.739 23.869 1.00 95.06 204 ASP A O 1
ATOM 1634 N N . LEU A 1 205 ? -13.496 12.049 22.739 1.00 94.44 205 LEU A N 1
ATOM 1635 C CA . LEU A 1 205 ? -13.957 13.130 21.859 1.00 94.44 205 LEU A CA 1
ATOM 1636 C C . LEU A 1 205 ? -15.072 12.671 20.901 1.00 94.44 205 LEU A C 1
ATOM 1638 O O . LEU A 1 205 ? -16.062 13.374 20.705 1.00 94.44 205 LEU A O 1
ATOM 1642 N N . LEU A 1 206 ? -14.947 11.459 20.351 1.00 94.12 206 LEU A N 1
ATOM 1643 C CA . LEU A 1 206 ? -15.948 10.840 19.475 1.00 94.12 206 LEU A CA 1
ATOM 1644 C C . LEU A 1 206 ? -17.229 10.412 20.206 1.00 94.12 206 LEU A C 1
ATOM 1646 O O . LEU A 1 206 ? -18.247 10.203 19.545 1.00 94.12 206 LEU A O 1
ATOM 1650 N N . SER A 1 207 ? -17.204 10.260 21.535 1.00 93.81 207 SER A N 1
ATOM 1651 C CA . SER A 1 207 ? -18.281 9.613 22.299 1.00 93.81 207 SER A CA 1
ATOM 1652 C C . SER A 1 207 ? -19.697 10.175 22.077 1.00 93.81 207 SER A C 1
ATOM 1654 O O . SER A 1 207 ? -20.627 9.365 22.044 1.00 93.81 207 SER A O 1
ATOM 1656 N N . PRO A 1 208 ? -19.925 11.487 21.842 1.00 92.12 208 PRO A N 1
ATOM 1657 C CA . PRO A 1 208 ? -21.275 11.992 21.581 1.00 92.12 208 PRO A CA 1
ATOM 1658 C C . PRO A 1 208 ? -21.859 11.545 20.230 1.00 92.12 208 PRO A C 1
ATOM 1660 O O . PRO A 1 208 ? -23.078 11.510 20.066 1.00 92.12 208 PRO A O 1
ATOM 1663 N N . LEU A 1 209 ? -21.001 11.212 19.259 1.00 91.94 209 LEU A N 1
ATOM 1664 C CA . LEU A 1 209 ? -21.388 10.775 17.912 1.00 91.94 209 LEU A CA 1
ATOM 1665 C C . LEU A 1 209 ? -21.296 9.252 17.761 1.00 91.94 209 LEU A C 1
ATOM 1667 O O . LEU A 1 209 ? -22.140 8.633 17.114 1.00 91.94 209 LEU A O 1
ATOM 1671 N N . VAL A 1 210 ? -20.268 8.649 18.362 1.00 92.56 210 VAL A N 1
ATOM 1672 C CA . VAL A 1 210 ? -19.968 7.216 18.326 1.00 92.56 210 VAL A CA 1
ATOM 1673 C C . VAL A 1 210 ? -19.612 6.754 19.748 1.00 92.56 210 VAL A C 1
ATOM 1675 O O . VAL A 1 210 ? -18.429 6.651 20.082 1.00 92.56 210 VAL A O 1
ATOM 1678 N N . PRO A 1 211 ? -20.615 6.456 20.600 1.00 91.31 211 PRO A N 1
ATOM 1679 C CA . PRO A 1 211 ? -20.388 6.121 22.010 1.00 91.31 211 PRO A CA 1
ATOM 1680 C C . PRO A 1 211 ? -19.457 4.925 22.232 1.00 91.31 211 PRO A C 1
ATOM 1682 O O . PRO A 1 211 ? -18.681 4.907 23.183 1.00 91.31 211 PRO A O 1
ATOM 1685 N N . ASP A 1 212 ? -19.508 3.938 21.335 1.00 93.31 212 ASP A N 1
ATOM 1686 C CA . ASP A 1 212 ? -18.703 2.716 21.405 1.00 93.31 212 ASP A CA 1
ATOM 1687 C C . ASP A 1 212 ? -17.683 2.635 20.256 1.00 93.31 212 ASP A C 1
ATOM 1689 O O . ASP A 1 212 ? -17.651 1.687 19.464 1.00 93.31 212 ASP A O 1
ATOM 1693 N N . ALA A 1 213 ? -16.861 3.680 20.124 1.00 94.12 213 ALA A N 1
ATOM 1694 C CA . ALA A 1 213 ? -15.822 3.743 19.104 1.00 94.12 213 ALA A CA 1
ATOM 1695 C C . ALA A 1 213 ? -14.855 2.549 19.222 1.00 94.12 213 ALA A C 1
ATOM 1697 O O . ALA A 1 213 ? -14.216 2.329 20.254 1.00 94.12 213 ALA A O 1
ATOM 1698 N N . ILE A 1 214 ? -14.698 1.792 18.126 1.00 94.75 214 ILE A N 1
ATOM 1699 C CA . ILE A 1 214 ? -13.794 0.630 18.069 1.00 94.75 214 ILE A CA 1
ATOM 1700 C C . ILE A 1 214 ? -12.352 0.996 18.429 1.00 94.75 214 ILE A C 1
ATOM 1702 O O . ILE A 1 214 ? -11.631 0.162 18.974 1.00 94.75 214 ILE A O 1
ATOM 1706 N N . LEU A 1 215 ? -11.963 2.247 18.174 1.00 94.75 215 LEU A N 1
ATOM 1707 C CA . LEU A 1 215 ? -10.631 2.771 18.424 1.00 94.75 215 LEU A CA 1
ATOM 1708 C C . LEU A 1 215 ? -10.175 2.501 19.867 1.00 94.75 215 LEU A C 1
ATOM 1710 O O . LEU A 1 215 ? -9.079 1.985 20.048 1.00 94.75 215 LEU A O 1
ATOM 1714 N N . ARG A 1 216 ? -11.036 2.701 20.876 1.00 96.06 216 ARG A N 1
ATOM 1715 C CA . ARG A 1 216 ? -10.721 2.423 22.292 1.00 96.06 216 ARG A CA 1
ATOM 1716 C C . ARG A 1 216 ? -10.254 0.986 22.538 1.00 96.06 216 ARG A C 1
ATOM 1718 O O . ARG A 1 216 ? -9.340 0.760 23.322 1.00 96.06 216 ARG A O 1
ATOM 1725 N N . ARG A 1 217 ? -10.889 0.012 21.880 1.00 96.31 217 ARG A N 1
ATOM 1726 C CA . ARG A 1 217 ? -10.617 -1.428 22.058 1.00 96.31 217 ARG A CA 1
ATOM 1727 C C . ARG A 1 217 ? -9.542 -1.953 21.112 1.00 96.31 217 ARG A C 1
ATOM 1729 O O . ARG A 1 217 ? -8.900 -2.952 21.409 1.00 96.31 217 ARG A O 1
ATOM 1736 N N . TRP A 1 218 ? -9.378 -1.313 19.960 1.00 97.38 218 TRP A N 1
ATOM 1737 C CA . TRP A 1 218 ? -8.435 -1.727 18.926 1.00 97.38 218 TRP A CA 1
ATOM 1738 C C . TRP A 1 218 ? -7.041 -1.126 19.129 1.00 97.38 218 TRP A C 1
ATOM 1740 O O . TRP A 1 218 ? -6.051 -1.797 18.854 1.00 97.38 218 TRP A O 1
ATOM 1750 N N . TRP A 1 219 ? -6.942 0.091 19.668 1.00 98.06 219 TRP A N 1
ATOM 1751 C CA . TRP A 1 219 ? -5.667 0.788 19.837 1.00 98.06 219 TRP A CA 1
ATOM 1752 C C . TRP A 1 219 ? -4.613 0.051 20.675 1.00 98.06 219 TRP A C 1
ATOM 1754 O O . TRP A 1 219 ? -3.447 0.088 20.292 1.00 98.06 219 TRP A O 1
ATOM 1764 N N . PRO A 1 220 ? -4.958 -0.680 21.754 1.00 98.38 220 PRO A N 1
ATOM 1765 C CA . PRO A 1 220 ? -3.968 -1.480 22.476 1.00 98.38 220 PRO A CA 1
ATOM 1766 C C . PRO A 1 220 ? -3.210 -2.471 21.579 1.00 98.38 220 PRO A C 1
ATOM 1768 O O . PRO A 1 220 ? -2.006 -2.645 21.750 1.00 98.38 220 PRO A O 1
ATOM 1771 N N . LEU A 1 221 ? -3.880 -3.052 20.576 1.00 98.44 221 LEU A N 1
ATOM 1772 C CA . LEU A 1 221 ? -3.241 -3.930 19.593 1.00 98.44 221 LEU A CA 1
ATOM 1773 C C . LEU A 1 221 ? -2.299 -3.154 18.663 1.00 98.44 221 LEU A C 1
ATOM 1775 O O . LEU A 1 221 ? -1.239 -3.660 18.314 1.00 98.44 221 LEU A O 1
ATOM 1779 N N . VAL A 1 222 ? -2.656 -1.924 18.280 1.00 98.38 222 VAL A N 1
ATOM 1780 C CA . VAL A 1 222 ? -1.762 -1.032 17.520 1.00 98.38 222 VAL A CA 1
ATOM 1781 C C . VAL A 1 222 ? -0.484 -0.783 18.316 1.00 98.38 222 VAL A C 1
ATOM 1783 O O . VAL A 1 222 ? 0.608 -0.986 17.798 1.00 98.38 222 VAL A O 1
ATOM 1786 N N . VAL A 1 223 ? -0.609 -0.418 19.594 1.00 98.50 223 VAL A N 1
ATOM 1787 C CA . VAL A 1 223 ? 0.540 -0.176 20.481 1.00 98.50 223 VAL A CA 1
ATOM 1788 C C . VAL A 1 223 ? 1.429 -1.411 20.592 1.00 98.50 223 VAL A C 1
ATOM 1790 O O . VAL A 1 223 ? 2.650 -1.298 20.495 1.00 98.50 223 VAL A O 1
ATOM 1793 N N . GLU A 1 224 ? 0.833 -2.588 20.772 1.00 98.31 224 GLU A N 1
ATOM 1794 C CA . GLU A 1 224 ? 1.556 -3.859 20.821 1.00 98.31 224 GLU A CA 1
ATOM 1795 C C . GLU A 1 224 ? 2.328 -4.125 19.518 1.0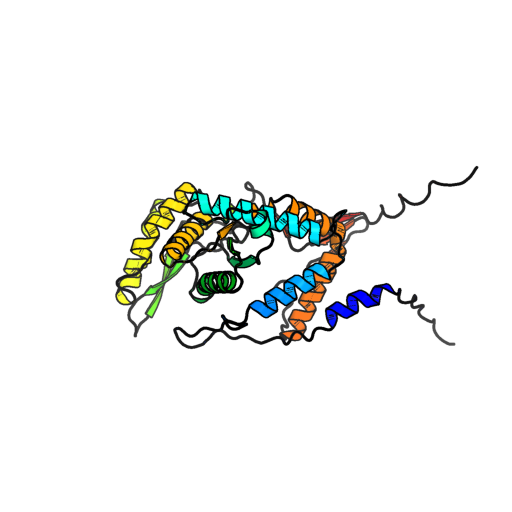0 98.31 224 GLU A C 1
ATOM 1797 O O . GLU A 1 224 ? 3.538 -4.342 19.547 1.00 98.31 224 GLU A O 1
ATOM 1802 N N . ARG A 1 225 ? 1.662 -4.041 18.361 1.00 98.06 225 ARG A N 1
ATOM 1803 C CA . ARG A 1 225 ? 2.288 -4.307 17.055 1.00 98.06 225 ARG A CA 1
ATOM 1804 C C . ARG A 1 225 ? 3.351 -3.278 16.682 1.00 98.06 225 ARG A C 1
ATOM 1806 O O . ARG A 1 225 ? 4.366 -3.630 16.081 1.00 98.06 225 ARG A O 1
ATOM 1813 N N . THR A 1 226 ? 3.170 -2.017 17.062 1.00 97.62 226 THR A N 1
ATOM 1814 C CA . THR A 1 226 ? 4.185 -0.979 16.852 1.00 97.62 226 THR A CA 1
ATOM 1815 C C . THR A 1 226 ? 5.435 -1.232 17.693 1.00 97.62 226 THR A C 1
ATOM 1817 O O . THR A 1 226 ? 6.541 -1.024 17.201 1.00 97.62 226 THR A O 1
ATOM 1820 N N . LYS A 1 227 ? 5.289 -1.719 18.935 1.00 96.88 227 LYS A N 1
ATOM 1821 C CA . LYS A 1 227 ? 6.440 -2.091 19.778 1.00 96.88 227 LYS A CA 1
ATOM 1822 C C . LYS A 1 227 ? 7.262 -3.222 19.162 1.00 96.88 227 LYS A C 1
ATOM 1824 O O . LYS A 1 227 ? 8.481 -3.153 19.200 1.00 96.88 227 LYS A O 1
ATOM 1829 N N . GLU A 1 228 ? 6.594 -4.211 18.578 1.00 96.56 228 GLU A N 1
ATOM 1830 C CA . GLU A 1 228 ? 7.223 -5.406 17.995 1.00 96.56 228 GLU A CA 1
ATOM 1831 C C . GLU A 1 228 ? 7.860 -5.141 16.627 1.00 96.56 228 GLU A C 1
ATOM 1833 O O . GLU A 1 228 ? 8.922 -5.665 16.310 1.00 96.56 228 GLU A O 1
ATOM 1838 N N . SER A 1 229 ? 7.232 -4.299 15.805 1.00 94.81 229 SER A N 1
ATOM 1839 C CA . SER A 1 229 ? 7.767 -3.930 14.486 1.00 94.81 229 SER A CA 1
ATOM 1840 C C . SER A 1 229 ? 8.766 -2.771 14.530 1.00 94.81 229 SER A C 1
ATOM 1842 O O . SER A 1 229 ? 9.438 -2.511 13.532 1.00 94.81 229 SER A O 1
ATOM 1844 N N . HIS A 1 230 ? 8.827 -2.038 15.648 1.00 94.38 230 HIS A N 1
ATOM 1845 C CA . HIS A 1 230 ? 9.590 -0.796 15.833 1.00 94.38 230 HIS A CA 1
ATOM 1846 C C . HIS A 1 230 ? 9.277 0.323 14.817 1.00 94.38 230 HIS A C 1
ATOM 1848 O O . HIS A 1 230 ? 9.957 1.349 14.789 1.00 94.38 230 HIS A O 1
ATOM 1854 N N . ARG A 1 231 ? 8.237 0.151 13.994 1.00 94.94 231 ARG A N 1
ATOM 1855 C CA . ARG A 1 231 ? 7.841 1.047 12.903 1.00 94.94 231 ARG A CA 1
ATOM 1856 C C . ARG A 1 231 ? 6.369 1.402 13.069 1.00 94.94 231 ARG A C 1
ATOM 1858 O O . ARG A 1 231 ? 5.514 0.518 13.049 1.00 94.94 231 ARG A O 1
ATOM 1865 N N . LEU A 1 232 ? 6.066 2.694 13.188 1.00 96.56 232 LEU A N 1
ATOM 1866 C CA . LEU A 1 232 ? 4.708 3.199 13.411 1.00 96.56 232 LEU A CA 1
ATOM 1867 C C . LEU A 1 232 ? 3.733 2.688 12.341 1.00 96.56 232 LEU A C 1
ATOM 1869 O O . LEU A 1 232 ? 2.680 2.142 12.670 1.00 96.56 232 LEU A O 1
ATOM 1873 N N . GLY A 1 233 ? 4.117 2.811 11.067 1.00 96.94 233 GLY A N 1
ATOM 1874 C CA . GLY A 1 233 ? 3.284 2.369 9.950 1.00 96.94 233 GLY A CA 1
ATOM 1875 C C . GLY A 1 233 ? 3.019 0.861 9.978 1.00 96.94 233 GLY A C 1
ATOM 1876 O O . GLY A 1 233 ? 1.877 0.419 9.859 1.00 96.94 233 GLY A O 1
ATOM 1877 N N . LEU A 1 234 ? 4.049 0.039 10.196 1.00 97.81 234 LEU A N 1
ATOM 1878 C CA . LEU A 1 234 ? 3.850 -1.413 10.238 1.00 97.81 234 LEU A CA 1
ATOM 1879 C C . LEU A 1 234 ? 2.951 -1.827 11.405 1.00 97.81 234 LEU A C 1
ATOM 1881 O O . LEU A 1 234 ? 2.081 -2.670 11.211 1.00 97.81 234 LEU A O 1
ATOM 1885 N N . GLY A 1 235 ? 3.083 -1.203 12.577 1.00 98.00 235 GLY A N 1
ATOM 1886 C CA . GLY A 1 235 ? 2.191 -1.471 13.703 1.00 98.00 235 GLY A CA 1
ATOM 1887 C C . GLY A 1 235 ? 0.720 -1.162 13.403 1.00 98.00 235 GLY A C 1
ATOM 1888 O O . GLY A 1 235 ? -0.152 -1.991 13.680 1.00 98.00 235 GLY A O 1
ATOM 1889 N N . LEU A 1 236 ? 0.442 -0.025 12.753 1.00 97.62 236 LEU A N 1
ATOM 1890 C CA . LEU A 1 236 ? -0.902 0.336 12.281 1.00 97.62 236 LEU A CA 1
ATOM 1891 C C . LEU A 1 236 ? -1.445 -0.687 11.271 1.00 97.62 236 LEU A C 1
ATOM 1893 O O . LEU A 1 236 ? -2.570 -1.176 11.420 1.00 97.62 236 LEU A O 1
ATOM 1897 N N . ALA A 1 237 ? -0.640 -1.044 10.267 1.00 98.12 237 ALA A N 1
ATOM 1898 C CA . ALA A 1 237 ? -1.023 -1.994 9.227 1.00 98.12 237 ALA A CA 1
ATOM 1899 C C . ALA A 1 237 ? -1.298 -3.396 9.795 1.00 98.12 237 ALA A C 1
ATOM 1901 O O . ALA A 1 237 ? -2.364 -3.957 9.538 1.00 98.12 237 ALA A O 1
ATOM 1902 N N . GLN A 1 238 ? -0.406 -3.915 10.641 1.00 98.50 238 GLN A N 1
ATOM 1903 C CA . GLN A 1 238 ? -0.554 -5.225 11.278 1.00 98.50 238 GLN A CA 1
ATOM 1904 C C . GLN A 1 238 ? -1.793 -5.280 12.175 1.00 98.50 238 GLN A C 1
ATOM 1906 O O . GLN A 1 238 ? -2.583 -6.220 12.090 1.00 98.50 238 GLN A O 1
ATOM 1911 N N . ALA A 1 239 ? -2.021 -4.258 13.005 1.00 98.31 239 ALA A N 1
ATOM 1912 C CA . ALA A 1 239 ? -3.192 -4.215 13.876 1.00 98.31 239 ALA A CA 1
ATOM 1913 C C . ALA A 1 239 ? -4.507 -4.124 13.086 1.00 98.31 239 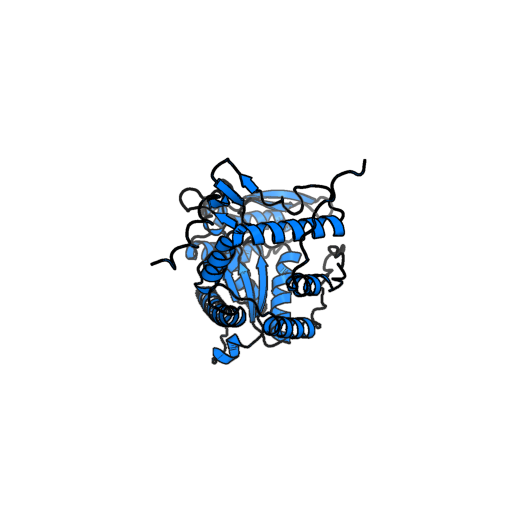ALA A C 1
ATOM 1915 O O . ALA A 1 239 ? -5.499 -4.755 13.473 1.00 98.31 239 ALA A O 1
ATOM 1916 N N . ARG A 1 240 ? -4.533 -3.379 11.969 1.00 97.88 240 ARG A N 1
ATOM 1917 C CA . ARG A 1 240 ? -5.666 -3.379 11.028 1.00 97.88 240 ARG A CA 1
ATOM 1918 C C . ARG A 1 240 ? -5.859 -4.777 10.450 1.00 97.88 240 ARG A C 1
ATOM 1920 O O . ARG A 1 240 ? -6.978 -5.285 10.456 1.00 97.88 240 ARG A O 1
ATOM 1927 N N . HIS A 1 241 ? -4.786 -5.411 9.995 1.00 98.12 241 HIS A N 1
ATOM 1928 C CA . HIS A 1 241 ? -4.864 -6.714 9.355 1.00 98.12 241 HIS A CA 1
ATOM 1929 C C . HIS A 1 241 ? -5.351 -7.816 10.312 1.00 98.12 241 HIS A C 1
ATOM 1931 O O . HIS A 1 241 ? -6.146 -8.675 9.931 1.00 98.12 241 HIS A O 1
ATOM 1937 N N . CYS A 1 242 ? -4.976 -7.753 11.591 1.00 97.88 242 CYS A N 1
ATOM 1938 C CA . CYS A 1 242 ? -5.526 -8.622 12.634 1.00 97.88 242 CYS A CA 1
ATOM 1939 C C . CYS A 1 242 ? -7.027 -8.389 12.880 1.00 97.88 242 CYS A C 1
ATOM 1941 O O . CYS A 1 242 ? -7.757 -9.329 13.191 1.00 97.88 242 CYS A O 1
ATOM 1943 N N . LEU A 1 243 ? -7.518 -7.152 12.753 1.00 96.69 243 LEU A N 1
ATOM 1944 C CA . LEU A 1 243 ? -8.955 -6.867 12.830 1.00 96.69 243 LEU A CA 1
ATOM 1945 C C . LEU A 1 243 ? -9.699 -7.437 11.615 1.00 96.69 243 LEU A C 1
ATOM 1947 O O . LEU A 1 243 ? -10.727 -8.088 11.782 1.00 96.69 243 LEU A O 1
ATOM 1951 N N . GLU A 1 244 ? -9.151 -7.253 10.417 1.00 97.31 244 GLU A N 1
ATOM 1952 C CA . GLU A 1 244 ? -9.672 -7.821 9.168 1.00 97.31 244 GLU A CA 1
ATOM 1953 C C . GLU A 1 244 ? -9.742 -9.357 9.221 1.00 97.31 244 GLU A C 1
ATOM 1955 O O . GLU A 1 244 ? -10.736 -9.947 8.791 1.00 97.31 244 GLU A O 1
ATOM 1960 N N . ALA A 1 245 ? -8.742 -10.006 9.830 1.00 97.25 245 ALA A N 1
ATOM 1961 C CA . ALA A 1 245 ? -8.725 -11.446 10.093 1.00 97.25 245 ALA A CA 1
ATOM 1962 C C . ALA A 1 245 ? -9.969 -11.920 10.852 1.00 97.25 245 ALA A C 1
ATOM 1964 O O . ALA A 1 245 ? -10.600 -12.907 10.475 1.00 97.25 245 ALA A O 1
ATOM 1965 N N . ARG A 1 246 ? -10.350 -11.188 11.910 1.00 95.88 246 ARG A N 1
ATOM 1966 C CA . ARG A 1 246 ? -11.528 -11.501 12.738 1.00 95.88 246 ARG A CA 1
ATOM 1967 C C . ARG A 1 246 ? -12.838 -11.358 11.972 1.00 95.88 246 ARG A C 1
ATOM 1969 O O . ARG A 1 246 ? -13.840 -11.947 12.363 1.00 95.88 246 ARG A O 1
ATOM 1976 N N . TRP A 1 247 ? -12.834 -10.597 10.883 1.00 96.12 247 TRP A N 1
ATOM 1977 C CA . TRP A 1 247 ? -13.960 -10.476 9.957 1.00 96.12 247 TRP A CA 1
ATOM 1978 C C . TRP A 1 247 ? -13.897 -11.472 8.799 1.00 96.12 247 TRP A C 1
ATOM 1980 O O . TRP A 1 247 ? -14.741 -11.447 7.906 1.00 96.12 247 TRP A O 1
ATOM 1990 N N . GLY A 1 248 ? -12.922 -12.378 8.836 1.00 96.88 248 GLY A N 1
ATOM 1991 C CA . GLY A 1 248 ? -12.800 -13.502 7.928 1.00 96.88 248 GLY A CA 1
ATOM 1992 C C . GLY A 1 248 ? -11.863 -13.267 6.752 1.00 96.88 248 GLY A C 1
ATOM 1993 O O . GLY A 1 248 ? -11.731 -14.194 5.956 1.00 96.88 248 GLY A O 1
ATOM 1994 N N . LEU A 1 249 ? -11.203 -12.108 6.622 1.00 97.31 249 LEU A N 1
ATOM 1995 C CA . LEU A 1 249 ? -10.285 -11.832 5.506 1.00 97.31 249 LEU A CA 1
ATOM 1996 C C . LEU A 1 249 ? -9.024 -12.706 5.599 1.00 97.31 249 LEU A C 1
ATOM 1998 O O . LEU A 1 249 ? -8.453 -12.913 6.676 1.00 97.31 249 LEU A O 1
ATOM 2002 N N . GLN A 1 250 ? -8.593 -13.200 4.441 1.00 96.12 250 GLN A N 1
ATOM 2003 C CA . GLN A 1 250 ? -7.444 -14.091 4.252 1.00 96.12 250 GLN A CA 1
ATOM 2004 C C . GLN A 1 250 ? -6.383 -13.444 3.348 1.00 96.12 250 GLN A C 1
ATOM 2006 O O . GLN A 1 250 ? -5.619 -14.134 2.676 1.00 96.12 250 GLN A O 1
ATOM 2011 N N . THR A 1 251 ? -6.357 -12.112 3.296 1.00 97.50 251 THR A N 1
ATOM 2012 C CA . THR A 1 251 ? -5.302 -11.355 2.620 1.00 97.50 251 THR A CA 1
ATOM 2013 C C . THR A 1 251 ? -3.938 -11.677 3.224 1.00 97.50 251 THR A C 1
ATOM 2015 O O . THR A 1 251 ? -3.815 -11.897 4.427 1.00 97.50 251 THR A O 1
ATOM 2018 N N . LEU A 1 252 ? -2.901 -11.674 2.393 1.00 98.56 252 LEU A N 1
ATOM 2019 C CA . LEU A 1 252 ? -1.523 -11.525 2.849 1.00 98.56 252 LEU A CA 1
ATOM 2020 C C . LEU A 1 252 ? -1.131 -10.050 2.785 1.00 98.56 252 LEU A C 1
ATOM 2022 O O . LEU A 1 252 ? -1.667 -9.299 1.968 1.00 98.56 252 LEU A O 1
ATOM 2026 N N . GLU A 1 253 ? -0.168 -9.645 3.603 1.00 98.31 253 GLU A N 1
ATOM 2027 C CA . GLU A 1 253 ? 0.474 -8.339 3.490 1.00 98.31 253 GLU A CA 1
ATOM 2028 C C . GLU A 1 253 ? 1.935 -8.467 3.090 1.00 98.31 253 GLU A C 1
ATOM 2030 O O . GLU A 1 253 ? 2.606 -9.441 3.424 1.00 98.31 253 GLU A O 1
ATOM 2035 N N . LEU A 1 254 ? 2.418 -7.467 2.358 1.00 98.62 254 LEU A N 1
ATOM 2036 C CA . LEU A 1 254 ? 3.817 -7.351 1.970 1.00 98.62 254 LEU A CA 1
ATOM 2037 C C . LEU A 1 254 ? 4.223 -5.874 2.011 1.00 98.62 254 LEU A C 1
ATOM 2039 O O . LEU A 1 254 ? 3.695 -5.091 1.214 1.00 98.62 254 LEU A O 1
ATOM 2043 N N . PRO A 1 255 ? 5.131 -5.466 2.914 1.00 98.69 255 PRO A N 1
ATOM 2044 C CA . PRO A 1 255 ? 5.712 -4.133 2.870 1.00 98.69 255 PRO A CA 1
ATOM 2045 C C . PRO A 1 255 ? 6.441 -3.894 1.553 1.00 98.69 255 PRO A C 1
ATOM 2047 O O . PRO A 1 255 ? 7.158 -4.767 1.058 1.00 98.69 255 PRO A O 1
ATOM 2050 N N . VAL A 1 256 ? 6.265 -2.707 0.976 1.00 98.25 256 VAL A N 1
ATOM 2051 C CA . VAL A 1 256 ? 6.947 -2.336 -0.268 1.00 98.25 256 VAL A CA 1
ATOM 2052 C C . VAL A 1 256 ? 8.455 -2.285 -0.045 1.00 98.25 256 VAL A C 1
ATOM 2054 O O . VAL A 1 256 ? 9.195 -2.687 -0.939 1.00 98.25 256 VAL A O 1
ATOM 2057 N N . SER A 1 257 ? 8.912 -1.890 1.147 1.00 97.00 257 SER A N 1
ATOM 2058 C CA . SER A 1 257 ? 10.330 -1.948 1.518 1.00 97.00 257 SER A CA 1
ATOM 2059 C C . SER A 1 257 ? 10.928 -3.359 1.416 1.00 97.00 257 SER A C 1
ATOM 2061 O O . SER A 1 257 ? 12.083 -3.493 1.018 1.00 97.00 257 SER A O 1
ATOM 2063 N N . GLU A 1 258 ? 10.149 -4.414 1.680 1.00 98.00 258 GLU A N 1
ATOM 2064 C CA . GLU A 1 258 ? 10.576 -5.806 1.478 1.00 98.00 258 GLU A CA 1
ATOM 2065 C C . GLU A 1 258 ? 10.443 -6.245 0.015 1.00 98.00 258 GLU A C 1
ATOM 2067 O O . GLU A 1 258 ? 11.348 -6.876 -0.530 1.00 98.00 258 GLU A O 1
ATOM 2072 N N . LEU A 1 259 ? 9.353 -5.857 -0.660 1.00 98.00 259 LEU A N 1
ATOM 2073 C CA . LEU A 1 259 ? 9.136 -6.150 -2.081 1.00 98.00 259 LEU A CA 1
ATOM 2074 C C . LEU A 1 259 ? 10.305 -5.660 -2.944 1.00 98.00 259 LEU A C 1
ATOM 2076 O O . LEU A 1 259 ? 10.766 -6.378 -3.829 1.00 98.00 259 LEU A O 1
ATOM 2080 N N . VAL A 1 260 ? 10.792 -4.442 -2.700 1.00 96.12 260 VAL A N 1
ATOM 2081 C CA . VAL A 1 260 ? 11.890 -3.876 -3.493 1.00 96.12 260 VAL A CA 1
ATOM 2082 C C . VAL A 1 260 ? 13.239 -4.525 -3.195 1.00 96.12 260 VAL A C 1
ATOM 2084 O O . VAL A 1 260 ? 14.158 -4.337 -3.974 1.00 96.12 260 VAL A O 1
ATOM 2087 N N . ARG A 1 261 ? 13.386 -5.321 -2.129 1.00 96.38 261 ARG A N 1
ATOM 2088 C CA . ARG A 1 261 ? 14.624 -6.074 -1.849 1.00 96.38 261 ARG A CA 1
ATOM 2089 C C . ARG A 1 261 ? 14.667 -7.439 -2.528 1.00 96.38 261 ARG A C 1
ATOM 2091 O O . ARG A 1 261 ? 15.710 -8.090 -2.510 1.00 96.38 261 ARG A O 1
ATOM 2098 N N . LEU A 1 262 ? 13.561 -7.879 -3.130 1.00 98.25 262 LEU A N 1
ATOM 2099 C CA . LEU A 1 262 ? 13.508 -9.166 -3.810 1.00 98.25 262 LEU A CA 1
ATOM 2100 C C . LEU A 1 262 ? 14.487 -9.199 -4.998 1.00 98.25 262 LEU A C 1
ATOM 2102 O O . LEU A 1 262 ? 14.516 -8.244 -5.784 1.00 98.25 262 LEU A O 1
ATOM 2106 N N . PRO A 1 263 ? 15.249 -10.293 -5.192 1.00 97.19 263 PRO A N 1
ATOM 2107 C CA . PRO A 1 263 ? 16.193 -10.413 -6.301 1.00 97.19 263 PRO A CA 1
ATOM 2108 C C . PRO A 1 263 ? 15.555 -10.154 -7.669 1.00 97.19 263 PRO A C 1
ATOM 2110 O O . PRO A 1 263 ? 16.110 -9.416 -8.484 1.00 97.19 263 PRO A O 1
ATOM 2113 N N . THR A 1 264 ? 14.360 -10.700 -7.916 1.00 96.69 264 THR A N 1
ATOM 2114 C CA . THR A 1 264 ? 13.651 -10.502 -9.193 1.00 96.69 264 THR A CA 1
ATOM 2115 C C . THR A 1 264 ? 13.234 -9.052 -9.416 1.00 96.69 264 THR A C 1
ATOM 2117 O O . THR A 1 264 ? 13.299 -8.542 -10.536 1.00 96.69 264 THR A O 1
ATOM 2120 N N . VAL A 1 265 ? 12.861 -8.355 -8.345 1.00 95.94 265 VAL A N 1
ATOM 2121 C CA . VAL A 1 265 ? 12.509 -6.938 -8.397 1.00 95.94 265 VAL A CA 1
ATOM 2122 C C . VAL A 1 265 ? 13.762 -6.102 -8.657 1.00 95.94 265 VAL A C 1
ATOM 2124 O O . VAL A 1 265 ? 13.741 -5.248 -9.540 1.00 95.94 265 VAL A O 1
ATOM 2127 N N . MET A 1 266 ? 14.887 -6.402 -8.004 1.00 95.44 266 MET A N 1
ATOM 2128 C CA . MET A 1 266 ? 16.172 -5.735 -8.255 1.00 95.44 266 MET A CA 1
ATOM 2129 C C . MET A 1 266 ? 16.682 -5.920 -9.690 1.00 95.44 266 MET A C 1
ATOM 2131 O O . MET A 1 266 ? 17.194 -4.966 -10.276 1.00 95.44 266 MET A O 1
ATOM 2135 N N . LEU A 1 267 ? 16.478 -7.092 -10.302 1.00 95.81 267 LEU A N 1
ATOM 2136 C CA . LEU A 1 267 ? 16.777 -7.307 -11.725 1.00 95.81 267 LEU A CA 1
ATOM 2137 C C . LEU A 1 267 ? 15.949 -6.387 -12.632 1.00 95.81 267 LEU A C 1
ATOM 2139 O O . LEU A 1 267 ? 16.494 -5.790 -13.564 1.00 95.81 267 LEU A O 1
ATOM 2143 N N . LEU A 1 268 ? 14.652 -6.235 -12.339 1.00 95.06 268 LEU A N 1
ATOM 2144 C CA . LEU A 1 268 ? 13.783 -5.309 -13.064 1.00 95.06 268 LEU A CA 1
ATOM 2145 C C . LEU A 1 268 ? 14.225 -3.853 -12.866 1.00 95.06 268 LEU A C 1
ATOM 2147 O O . LEU A 1 268 ? 14.302 -3.110 -13.840 1.00 95.06 268 LEU A O 1
ATOM 2151 N N . PHE A 1 269 ? 14.558 -3.446 -11.639 1.00 94.00 269 PHE A N 1
ATOM 2152 C CA . PHE A 1 269 ? 15.079 -2.103 -11.361 1.00 94.00 269 PHE A CA 1
ATOM 2153 C C . PHE A 1 269 ? 16.367 -1.816 -12.138 1.00 94.00 269 PHE A C 1
ATOM 2155 O O . PHE A 1 269 ? 16.470 -0.768 -12.772 1.00 94.00 269 PHE A O 1
ATOM 2162 N N . GLY A 1 270 ? 17.324 -2.748 -12.139 1.00 94.12 270 GLY A N 1
ATOM 2163 C CA . GLY A 1 270 ? 18.569 -2.611 -12.899 1.00 94.12 270 GLY A CA 1
ATOM 2164 C C . GLY A 1 270 ? 18.318 -2.443 -14.398 1.00 94.12 270 GLY A C 1
ATOM 2165 O O . GLY A 1 270 ? 18.896 -1.555 -15.022 1.00 94.12 270 GLY A O 1
ATOM 2166 N N . HIS A 1 271 ? 17.391 -3.224 -14.957 1.00 94.25 271 HIS A N 1
ATOM 2167 C CA . HIS A 1 271 ? 16.974 -3.080 -16.350 1.00 94.25 271 HIS A CA 1
ATOM 2168 C C . HIS A 1 271 ? 16.346 -1.702 -16.621 1.00 94.25 271 HIS A C 1
ATOM 2170 O O . HIS A 1 271 ? 16.746 -1.003 -17.547 1.00 94.25 271 HIS A O 1
ATOM 2176 N N . LEU A 1 272 ? 15.417 -1.252 -15.775 1.00 94.38 272 LEU A N 1
ATOM 2177 C CA . LEU A 1 272 ? 14.780 0.063 -15.907 1.00 94.38 272 LEU A CA 1
ATOM 2178 C C . LEU A 1 272 ? 15.786 1.224 -15.841 1.00 94.38 272 LEU A C 1
ATOM 2180 O O . LEU A 1 272 ? 15.625 2.213 -16.554 1.00 94.38 272 LEU A O 1
ATOM 2184 N N . LEU A 1 273 ? 16.835 1.102 -15.023 1.00 93.81 273 LEU A N 1
ATOM 2185 C CA . LEU A 1 273 ? 17.923 2.080 -14.966 1.00 93.81 273 LEU A CA 1
ATOM 2186 C C . LEU A 1 273 ? 18.798 2.037 -16.225 1.00 93.81 273 LEU A C 1
ATOM 2188 O O . LEU A 1 273 ? 19.103 3.094 -16.776 1.00 93.81 273 LEU A O 1
ATOM 2192 N N . ALA A 1 274 ? 19.150 0.848 -16.723 1.00 93.44 274 ALA A N 1
ATOM 2193 C CA . ALA A 1 274 ? 19.901 0.693 -17.973 1.00 93.44 274 ALA A CA 1
ATOM 2194 C C . ALA A 1 274 ? 19.161 1.300 -19.183 1.00 93.44 274 ALA A C 1
ATOM 2196 O O . ALA A 1 274 ? 19.795 1.816 -20.100 1.00 93.44 274 ALA A O 1
ATOM 2197 N N . HIS A 1 275 ? 17.826 1.317 -19.137 1.00 93.62 275 HIS A N 1
ATOM 2198 C CA . HIS A 1 275 ? 16.944 1.906 -20.147 1.00 93.62 275 HIS A CA 1
ATOM 2199 C C . HIS A 1 275 ? 16.289 3.224 -19.678 1.00 93.62 275 HIS A C 1
ATOM 2201 O O . HIS A 1 275 ? 15.167 3.548 -20.073 1.00 93.62 275 HIS A O 1
ATOM 2207 N N . ALA A 1 276 ? 16.977 4.018 -18.844 1.00 95.12 276 ALA A N 1
ATOM 2208 C CA . ALA A 1 276 ? 16.408 5.217 -18.210 1.00 95.12 276 ALA A CA 1
ATOM 2209 C C . ALA A 1 276 ? 15.785 6.219 -19.200 1.00 95.12 276 ALA A C 1
ATOM 2211 O O . ALA A 1 276 ? 14.750 6.815 -18.897 1.00 95.12 276 ALA A O 1
ATOM 2212 N N . ARG A 1 277 ? 16.377 6.397 -20.391 1.00 95.06 277 ARG A N 1
ATOM 2213 C CA . ARG A 1 277 ? 15.828 7.288 -21.427 1.00 95.06 277 ARG A CA 1
ATOM 2214 C C . ARG A 1 277 ? 14.468 6.814 -21.927 1.00 95.06 277 ARG A C 1
ATOM 2216 O O . ARG A 1 277 ? 13.531 7.606 -21.992 1.00 95.06 277 ARG A O 1
ATOM 2223 N N . GLU A 1 278 ? 14.371 5.540 -22.285 1.00 94.88 278 GLU A N 1
ATOM 2224 C CA . GLU A 1 278 ? 13.132 4.934 -22.777 1.00 94.88 278 GLU A CA 1
ATOM 2225 C C . GLU A 1 278 ? 12.048 4.991 -21.698 1.00 94.88 278 GLU A C 1
ATOM 2227 O O . GLU A 1 278 ? 10.913 5.374 -21.979 1.00 94.88 278 GLU A O 1
ATOM 2232 N N . LEU A 1 279 ? 12.421 4.709 -20.445 1.00 95.75 279 LEU A N 1
ATOM 2233 C CA . LEU A 1 279 ? 11.530 4.822 -19.293 1.00 95.75 279 LEU A CA 1
ATOM 2234 C C . LEU A 1 279 ? 11.008 6.252 -19.098 1.00 95.75 279 LEU A C 1
ATOM 2236 O O . LEU A 1 279 ? 9.812 6.443 -18.876 1.00 95.75 279 LEU A O 1
ATOM 2240 N N . ASN A 1 280 ? 11.885 7.254 -19.190 1.00 96.50 280 ASN A N 1
ATOM 2241 C CA . ASN A 1 280 ? 11.519 8.663 -19.061 1.00 96.50 280 ASN A CA 1
ATOM 2242 C C . ASN A 1 280 ? 10.504 9.086 -20.135 1.00 96.50 280 ASN A C 1
ATOM 2244 O O . ASN A 1 280 ? 9.466 9.665 -19.808 1.00 96.50 280 ASN A O 1
ATOM 2248 N N . ILE A 1 281 ? 10.776 8.739 -21.399 1.00 95.94 281 ILE A N 1
ATOM 2249 C CA . ILE A 1 281 ? 9.891 9.033 -22.532 1.00 95.94 281 ILE A CA 1
ATOM 2250 C C . ILE A 1 281 ? 8.540 8.343 -22.333 1.00 95.94 281 ILE A C 1
ATOM 2252 O O . ILE A 1 281 ? 7.514 9.018 -22.319 1.00 95.94 281 ILE A O 1
ATOM 2256 N N . ALA A 1 282 ? 8.531 7.029 -22.088 1.00 95.81 282 ALA A N 1
ATOM 2257 C CA . ALA A 1 282 ? 7.300 6.260 -21.922 1.00 95.81 282 ALA A CA 1
ATOM 2258 C C . ALA A 1 282 ? 6.434 6.780 -20.760 1.00 95.81 282 ALA A C 1
ATOM 2260 O O . ALA A 1 282 ? 5.203 6.843 -20.870 1.00 95.81 282 ALA A O 1
ATOM 2261 N N . TYR A 1 283 ? 7.064 7.185 -19.652 1.00 95.62 283 TYR A N 1
ATOM 2262 C CA . TYR A 1 283 ? 6.380 7.795 -18.515 1.00 95.62 283 TYR A CA 1
ATOM 2263 C C . TYR A 1 283 ? 5.748 9.141 -18.892 1.00 95.62 283 TYR A C 1
ATOM 2265 O O . TYR A 1 283 ? 4.550 9.342 -18.676 1.00 95.62 283 TYR A O 1
ATOM 2273 N N . ASN A 1 284 ? 6.532 10.054 -19.470 1.00 95.56 284 ASN A N 1
ATOM 2274 C CA . ASN A 1 284 ? 6.074 11.402 -19.803 1.00 95.56 284 ASN A CA 1
ATOM 2275 C C . ASN A 1 284 ? 5.003 11.386 -20.905 1.00 95.56 284 ASN A C 1
ATOM 2277 O O . ASN A 1 284 ? 4.024 12.126 -20.812 1.00 95.56 284 ASN A O 1
ATOM 2281 N N . GLU A 1 285 ? 5.124 10.502 -21.899 1.00 95.38 285 GLU A N 1
ATOM 2282 C CA . GLU A 1 285 ? 4.094 10.286 -22.921 1.00 95.38 285 GLU A CA 1
ATOM 2283 C C . GLU A 1 285 ? 2.794 9.767 -22.302 1.00 95.38 285 GLU A C 1
ATOM 2285 O O . GLU A 1 285 ? 1.728 10.327 -22.551 1.00 95.38 285 GLU A O 1
ATOM 2290 N N . SER A 1 286 ? 2.871 8.762 -21.422 1.00 93.19 286 SER A N 1
ATOM 2291 C CA . SER A 1 286 ? 1.694 8.232 -20.717 1.00 93.19 286 SER A CA 1
ATOM 2292 C C . SER A 1 286 ? 1.001 9.301 -19.863 1.00 93.19 286 SER A C 1
ATOM 2294 O O . SER A 1 286 ? -0.231 9.367 -19.803 1.00 93.19 286 SER A O 1
ATOM 2296 N N . LEU A 1 287 ? 1.785 10.161 -19.211 1.00 92.00 287 LEU A N 1
ATOM 2297 C CA . LEU A 1 287 ? 1.297 11.268 -18.394 1.00 92.00 287 LEU A CA 1
ATOM 2298 C C . LEU A 1 287 ? 0.650 12.371 -19.242 1.00 92.00 287 LEU A C 1
ATOM 2300 O O . LEU A 1 287 ? -0.412 12.887 -18.878 1.00 92.00 287 LEU A O 1
ATOM 2304 N N . ALA A 1 288 ? 1.242 12.705 -20.389 1.00 91.06 288 ALA A N 1
ATOM 2305 C CA . ALA A 1 288 ? 0.657 13.629 -21.355 1.00 91.06 288 ALA A CA 1
ATOM 2306 C C . ALA A 1 288 ? -0.689 13.103 -21.875 1.00 91.06 288 ALA A C 1
ATOM 2308 O O . ALA A 1 288 ? -1.686 13.831 -21.854 1.00 91.06 288 ALA A O 1
ATOM 2309 N N . ASP A 1 289 ? -0.749 11.820 -22.235 1.00 89.50 289 ASP A N 1
ATOM 2310 C CA . ASP A 1 289 ? -1.970 11.158 -22.696 1.00 89.50 289 ASP A CA 1
ATOM 2311 C C . ASP A 1 289 ? -3.067 11.176 -21.617 1.00 89.50 289 ASP A C 1
ATOM 2313 O O . ASP A 1 289 ? -4.231 11.482 -21.895 1.00 89.50 289 ASP A O 1
ATOM 2317 N N . PHE A 1 290 ? -2.699 10.934 -20.353 1.00 87.81 290 PHE A N 1
ATOM 2318 C CA . PHE A 1 290 ? -3.612 11.049 -19.216 1.00 87.81 290 PHE A CA 1
ATOM 2319 C C . PHE A 1 290 ? -4.165 12.473 -19.056 1.00 87.81 290 PHE A C 1
ATOM 2321 O O . PHE A 1 290 ? -5.380 12.647 -18.905 1.00 87.81 290 PHE A O 1
ATOM 2328 N N . ARG A 1 291 ? -3.309 13.503 -19.096 1.00 87.94 291 ARG A N 1
ATOM 2329 C CA . ARG A 1 291 ? -3.727 14.909 -18.941 1.00 87.94 291 ARG A CA 1
ATOM 2330 C C . ARG A 1 291 ? -4.649 15.356 -20.072 1.00 87.94 291 ARG A C 1
ATOM 2332 O O . ARG A 1 291 ? -5.656 16.012 -19.798 1.00 87.94 291 ARG A O 1
ATOM 2339 N N . LEU A 1 292 ? -4.353 14.958 -21.312 1.00 88.31 292 LEU A N 1
ATOM 2340 C CA . LEU A 1 292 ? -5.204 15.223 -22.475 1.00 88.31 292 LEU A CA 1
ATOM 2341 C C . LEU A 1 292 ? -6.600 14.619 -22.285 1.00 88.31 292 LEU A C 1
ATOM 2343 O O . LEU A 1 292 ? -7.606 15.319 -22.421 1.00 88.31 292 LEU A O 1
ATOM 2347 N N . ARG A 1 293 ? -6.669 13.340 -21.899 1.00 83.81 293 ARG A N 1
ATOM 2348 C CA . ARG A 1 293 ? -7.938 12.615 -21.710 1.00 83.81 293 ARG A CA 1
ATOM 2349 C C . ARG A 1 293 ? -8.757 13.146 -20.530 1.00 83.81 293 ARG A C 1
ATOM 2351 O O . ARG A 1 293 ? -9.977 13.237 -20.627 1.00 83.81 293 ARG A O 1
ATOM 2358 N N . THR A 1 294 ? -8.103 13.534 -19.436 1.00 83.25 294 THR A N 1
ATOM 2359 C CA . THR A 1 294 ? -8.759 14.045 -18.214 1.00 83.25 294 THR A CA 1
ATOM 2360 C C . THR A 1 294 ? -8.928 15.566 -18.190 1.00 83.25 294 THR A C 1
ATOM 2362 O O . THR A 1 294 ? -9.411 16.120 -17.202 1.00 83.25 294 THR A O 1
ATOM 2365 N N . LYS A 1 295 ? -8.561 16.256 -19.280 1.00 86.50 295 LYS A N 1
ATOM 2366 C CA . LYS A 1 295 ? -8.614 17.722 -19.423 1.00 86.50 295 LYS A CA 1
ATOM 2367 C C . LYS A 1 295 ? -7.864 18.464 -18.305 1.00 86.50 295 LYS A C 1
ATOM 2369 O O . LYS A 1 295 ? -8.232 19.584 -17.939 1.00 86.50 295 LYS A O 1
ATOM 2374 N N . GLN A 1 296 ? -6.808 17.861 -17.761 1.00 82.50 296 GLN A N 1
ATOM 2375 C CA . GLN A 1 296 ? -5.967 18.500 -16.754 1.00 82.50 296 GLN A CA 1
ATOM 2376 C C . GLN A 1 296 ? -5.009 19.490 -17.418 1.00 82.50 296 GLN A C 1
ATOM 2378 O O . GLN A 1 296 ? -4.226 19.129 -18.288 1.00 82.50 296 GLN A O 1
ATOM 2383 N N . ARG A 1 297 ? -5.072 20.756 -16.993 1.00 77.38 297 ARG A N 1
ATOM 2384 C CA . ARG A 1 297 ? -4.269 21.852 -17.569 1.00 77.38 297 ARG A CA 1
ATOM 2385 C C . ARG A 1 297 ? -2.968 22.140 -16.812 1.00 77.38 297 ARG A C 1
ATOM 2387 O O . ARG A 1 297 ? -2.129 22.872 -17.313 1.00 77.38 297 ARG A O 1
ATOM 2394 N N . GLY A 1 298 ? -2.818 21.622 -15.592 1.00 76.69 298 GLY A N 1
ATOM 2395 C CA . GLY A 1 298 ? -1.663 21.907 -14.739 1.00 76.69 298 GLY A CA 1
ATOM 2396 C C . GLY A 1 298 ? -0.524 20.911 -14.943 1.00 76.69 298 GLY A C 1
ATOM 2397 O O . GLY A 1 298 ? -0.732 19.714 -14.774 1.00 76.69 298 GLY A O 1
ATOM 2398 N N . HIS A 1 299 ? 0.687 21.411 -15.199 1.00 74.12 299 HIS A N 1
ATOM 2399 C CA . HIS A 1 299 ? 1.899 20.595 -15.380 1.00 74.12 299 HIS A CA 1
ATOM 2400 C C . HIS A 1 299 ? 2.322 19.797 -14.135 1.00 74.12 299 HIS A C 1
ATOM 2402 O O . HIS A 1 299 ? 3.116 18.876 -14.244 1.00 74.12 299 HIS A O 1
ATOM 2408 N N . GLY A 1 300 ? 1.807 20.131 -12.948 1.00 79.06 300 GLY A N 1
ATOM 2409 C CA . GLY A 1 300 ? 2.083 19.395 -11.708 1.00 79.06 300 GLY A CA 1
ATOM 2410 C C . GLY A 1 300 ? 1.043 18.331 -11.353 1.00 79.06 300 GLY A C 1
ATOM 2411 O O . GLY A 1 300 ? 1.144 17.743 -10.282 1.00 79.06 300 GLY A O 1
ATOM 2412 N N . ARG A 1 301 ? 0.011 18.119 -12.184 1.00 78.00 301 ARG A N 1
ATOM 2413 C CA . ARG A 1 301 ? -1.093 17.192 -11.889 1.00 78.00 301 ARG A CA 1
ATOM 2414 C C . ARG A 1 301 ? -1.150 16.050 -12.917 1.00 78.00 301 ARG A C 1
ATOM 2416 O O . ARG A 1 301 ? -0.958 16.313 -14.105 1.00 78.00 301 ARG A O 1
ATOM 2423 N N . PRO A 1 302 ? -1.417 14.801 -12.492 1.00 82.00 302 PRO A N 1
ATOM 2424 C CA . PRO A 1 302 ? -1.424 14.329 -11.101 1.00 82.00 302 PRO A CA 1
ATOM 2425 C C . PRO A 1 302 ? -0.028 14.374 -10.453 1.00 82.00 302 PRO A C 1
ATOM 2427 O O . PRO A 1 302 ? 0.072 14.472 -9.236 1.00 82.00 302 PRO A O 1
ATOM 2430 N N . VAL A 1 303 ? 1.021 14.364 -11.274 1.00 90.00 303 VAL A N 1
ATOM 2431 C CA . VAL A 1 303 ? 2.440 14.466 -10.907 1.00 90.00 303 VAL A CA 1
ATOM 2432 C C . VAL A 1 303 ? 3.180 15.264 -11.993 1.00 90.00 303 VAL A C 1
ATOM 2434 O O . VAL A 1 303 ? 2.632 15.402 -13.094 1.00 90.00 303 VAL A O 1
ATOM 2437 N N . PRO A 1 304 ? 4.365 15.837 -11.710 1.00 91.44 304 PRO A N 1
ATOM 2438 C CA . PRO A 1 304 ? 5.179 16.519 -12.715 1.00 91.44 304 PRO A CA 1
ATOM 2439 C C . PRO A 1 304 ? 5.831 15.547 -13.705 1.00 91.44 304 PRO A C 1
ATOM 2441 O O . PRO A 1 304 ? 5.939 14.348 -13.442 1.00 91.44 304 PRO A O 1
ATOM 2444 N N . ASP A 1 305 ? 6.284 16.100 -14.829 1.00 94.94 305 ASP A N 1
ATOM 2445 C CA . ASP A 1 305 ? 7.096 15.375 -15.809 1.00 94.94 305 ASP A CA 1
ATOM 2446 C C . ASP A 1 305 ? 8.478 15.061 -15.223 1.00 94.94 305 ASP A C 1
ATOM 2448 O O . ASP A 1 305 ? 9.041 15.845 -14.445 1.00 94.94 305 ASP A O 1
ATOM 2452 N N . LEU A 1 306 ? 9.032 13.920 -15.626 1.00 96.19 306 LEU A N 1
ATOM 2453 C CA . LEU A 1 306 ? 10.411 13.561 -15.324 1.00 96.19 306 LEU A CA 1
ATOM 2454 C C . LEU A 1 306 ? 11.353 14.449 -16.140 1.00 96.19 306 LEU A C 1
ATOM 2456 O O . LEU A 1 306 ? 11.183 14.617 -17.348 1.00 96.19 306 LEU A O 1
ATOM 2460 N N . ALA A 1 307 ? 12.354 15.015 -15.479 1.00 95.62 307 ALA A N 1
ATOM 2461 C CA . ALA A 1 307 ? 13.291 15.960 -16.052 1.00 95.62 307 ALA A CA 1
ATOM 2462 C C . ALA A 1 307 ? 14.442 15.261 -16.785 1.00 95.62 307 ALA A C 1
ATOM 2464 O O . ALA A 1 307 ? 14.932 14.212 -16.373 1.00 95.62 307 ALA A O 1
ATOM 2465 N N . ILE A 1 308 ? 14.938 15.920 -17.827 1.00 94.62 308 ILE A N 1
ATOM 2466 C CA . ILE A 1 308 ? 16.235 15.634 -18.437 1.00 94.62 308 ILE A CA 1
ATOM 2467 C C . ILE A 1 308 ? 17.079 16.896 -18.275 1.00 94.62 308 ILE A C 1
ATOM 2469 O O . ILE A 1 308 ? 16.613 18.002 -18.556 1.00 94.62 308 ILE A O 1
ATOM 2473 N N . ARG A 1 309 ? 18.302 16.744 -17.772 1.00 93.31 309 ARG A N 1
ATOM 2474 C CA . ARG A 1 309 ? 19.270 17.834 -17.605 1.00 93.31 309 ARG A CA 1
ATOM 2475 C C . ARG A 1 309 ? 20.532 17.451 -18.355 1.00 93.31 309 ARG A C 1
ATOM 2477 O O . ARG A 1 309 ? 21.023 16.354 -18.154 1.00 93.31 309 ARG A O 1
ATOM 2484 N N . ALA A 1 310 ? 21.071 18.333 -19.181 1.00 87.25 310 ALA A N 1
ATOM 2485 C CA . ALA A 1 310 ? 22.298 18.058 -19.919 1.00 87.25 310 ALA A CA 1
ATOM 2486 C C . ALA A 1 310 ? 23.300 19.197 -19.737 1.00 87.25 310 ALA A C 1
ATOM 2488 O O . ALA A 1 310 ? 22.912 20.366 -19.669 1.00 87.25 310 ALA A O 1
ATOM 2489 N N . ASN A 1 311 ? 24.578 18.843 -19.673 1.00 83.12 311 ASN A N 1
ATOM 2490 C CA . ASN A 1 311 ? 25.696 19.752 -19.898 1.00 83.12 311 ASN A CA 1
ATOM 2491 C C . ASN A 1 311 ? 26.478 19.270 -21.142 1.00 83.12 311 ASN A C 1
ATOM 2493 O O . ASN A 1 311 ? 25.992 18.422 -21.889 1.00 83.12 311 ASN A O 1
ATOM 2497 N N . SER A 1 312 ? 27.653 19.837 -21.420 1.00 77.44 312 SER A N 1
ATOM 2498 C CA . SER A 1 312 ? 28.442 19.485 -22.612 1.00 77.44 312 SER A CA 1
ATOM 2499 C C . SER A 1 312 ? 28.979 18.046 -22.631 1.00 77.44 312 SER A C 1
ATOM 2501 O O . SER A 1 312 ? 29.331 17.567 -23.704 1.00 77.44 312 SER A O 1
ATOM 2503 N N . GLU A 1 313 ? 29.051 17.363 -21.487 1.00 79.75 313 GLU A N 1
ATOM 2504 C CA . GLU A 1 313 ? 29.737 16.067 -21.323 1.00 79.75 313 GLU A CA 1
ATOM 2505 C C . GLU A 1 313 ? 28.805 14.947 -20.825 1.00 79.75 313 GLU A C 1
ATOM 2507 O O . GLU A 1 313 ? 29.062 13.758 -21.033 1.00 79.75 313 GLU A O 1
ATOM 2512 N N . GLU A 1 314 ? 27.699 15.318 -20.186 1.00 88.19 314 GLU A N 1
ATOM 2513 C CA . GLU A 1 314 ? 26.821 14.412 -19.461 1.00 88.19 314 GLU A CA 1
ATOM 2514 C C . GLU A 1 314 ? 25.354 14.777 -19.656 1.00 88.19 314 GLU A C 1
ATOM 2516 O O . GLU A 1 314 ? 24.957 15.949 -19.672 1.00 88.19 314 GLU A O 1
ATOM 2521 N N . GLU A 1 315 ? 24.525 13.742 -19.697 1.00 91.75 315 GLU A N 1
ATOM 2522 C CA . GLU A 1 315 ? 23.084 13.869 -19.604 1.00 91.75 315 GLU A CA 1
ATOM 2523 C C . GLU A 1 315 ? 22.565 13.111 -18.380 1.00 91.75 315 GLU A C 1
ATOM 2525 O O . GLU A 1 315 ? 22.830 11.930 -18.180 1.00 91.75 315 GLU A O 1
ATOM 2530 N N . TRP A 1 316 ? 21.789 13.812 -17.568 1.00 94.62 316 TRP A N 1
ATOM 2531 C CA . TRP A 1 316 ? 21.146 13.330 -16.361 1.00 94.62 316 TRP A CA 1
ATOM 2532 C C . TRP A 1 316 ? 19.654 13.154 -16.627 1.00 94.62 316 TRP A C 1
ATOM 2534 O O . TRP A 1 316 ? 18.903 14.126 -16.759 1.00 94.62 316 TRP A O 1
ATOM 2544 N N . ILE A 1 317 ? 19.225 11.900 -16.684 1.00 96.31 317 ILE A N 1
ATOM 2545 C CA . ILE A 1 317 ? 17.849 11.503 -16.969 1.00 96.31 317 ILE A CA 1
ATOM 2546 C C . ILE A 1 317 ? 17.181 11.116 -15.659 1.00 96.31 317 ILE A C 1
ATOM 2548 O O . ILE A 1 317 ? 17.606 10.180 -14.984 1.00 96.31 317 ILE A O 1
ATOM 2552 N N . GLU A 1 318 ? 16.121 11.821 -15.288 1.00 97.12 318 GLU A N 1
ATOM 2553 C CA . GLU A 1 318 ? 15.324 11.422 -14.139 1.00 97.12 318 GLU A CA 1
ATOM 2554 C C . GLU A 1 318 ? 14.525 10.151 -14.431 1.00 97.12 318 GLU A C 1
ATOM 2556 O O . GLU A 1 318 ? 13.881 10.025 -15.478 1.00 97.12 318 GLU A O 1
ATOM 2561 N N . VAL A 1 319 ? 14.519 9.249 -13.455 1.00 96.19 319 VAL A N 1
ATOM 2562 C CA . VAL A 1 319 ? 13.704 8.031 -13.426 1.00 96.19 319 VAL A CA 1
ATOM 2563 C C . VAL A 1 319 ? 12.646 8.149 -12.320 1.00 96.19 319 VAL A C 1
ATOM 2565 O O . VAL A 1 319 ? 12.875 8.870 -11.346 1.00 96.19 319 VAL A O 1
ATOM 2568 N N . PRO A 1 320 ? 11.488 7.466 -12.424 1.00 94.69 320 PRO A N 1
ATOM 2569 C CA . PRO A 1 320 ? 10.358 7.623 -11.500 1.00 94.69 320 PRO A CA 1
ATOM 2570 C C . PRO A 1 320 ? 10.585 6.922 -10.146 1.00 94.69 320 PRO A C 1
ATOM 2572 O O . PRO A 1 320 ? 9.714 6.216 -9.638 1.00 94.69 320 PRO A O 1
ATOM 2575 N N . PHE A 1 321 ? 11.761 7.113 -9.551 1.00 94.12 321 PHE A N 1
ATOM 2576 C CA . PHE A 1 321 ? 12.175 6.520 -8.288 1.00 94.12 321 PHE A CA 1
ATOM 2577 C C . PHE A 1 321 ? 12.573 7.583 -7.272 1.00 94.12 321 PHE A C 1
ATOM 2579 O O . PHE A 1 321 ? 12.955 8.709 -7.603 1.00 94.12 321 PHE A O 1
ATOM 2586 N N . TRP A 1 322 ? 12.500 7.175 -6.010 1.00 94.00 322 TRP A N 1
ATOM 2587 C CA . TRP A 1 322 ? 12.932 7.957 -4.866 1.00 94.00 322 TRP A CA 1
ATOM 2588 C C . TRP A 1 322 ? 14.063 7.227 -4.161 1.00 94.00 322 TRP A C 1
ATOM 2590 O O . TRP A 1 322 ? 14.045 6.002 -4.079 1.00 94.00 322 TRP A O 1
ATOM 2600 N N . ILE A 1 323 ? 15.017 7.989 -3.638 1.00 94.81 323 ILE A N 1
ATOM 2601 C CA . ILE A 1 323 ? 16.119 7.475 -2.826 1.00 94.81 323 ILE A CA 1
ATOM 2602 C C . ILE A 1 323 ? 16.220 8.270 -1.524 1.00 94.81 323 ILE A C 1
ATOM 2604 O O . ILE A 1 323 ? 15.977 9.480 -1.508 1.00 94.81 323 ILE A O 1
ATOM 2608 N N . TRP A 1 324 ? 16.542 7.574 -0.441 1.00 95.69 324 TRP A N 1
ATOM 2609 C CA . TRP A 1 324 ? 16.832 8.112 0.888 1.00 95.69 324 TRP A CA 1
ATOM 2610 C C . TRP A 1 324 ? 17.774 7.147 1.618 1.00 95.69 324 TRP A C 1
ATOM 2612 O O . TRP A 1 324 ? 18.054 6.053 1.119 1.00 95.69 324 TRP A O 1
ATOM 2622 N N . SER A 1 325 ? 18.268 7.554 2.785 1.00 94.31 325 SER A N 1
ATOM 2623 C CA . SER A 1 325 ? 18.945 6.660 3.727 1.00 94.31 325 SER A CA 1
ATOM 2624 C C . SER A 1 325 ? 18.361 6.834 5.126 1.00 94.31 325 SER A C 1
ATOM 2626 O O . SER A 1 325 ? 17.552 7.731 5.362 1.00 94.31 325 SER A O 1
ATOM 2628 N N . ARG A 1 326 ? 18.776 5.989 6.071 1.00 91.19 326 ARG A N 1
ATOM 2629 C CA . ARG A 1 326 ? 18.355 6.116 7.473 1.00 91.19 326 ARG A CA 1
ATOM 2630 C C . ARG A 1 326 ? 18.903 7.394 8.116 1.00 91.19 326 ARG A C 1
ATOM 2632 O O . ARG A 1 326 ? 18.249 7.987 8.964 1.00 91.19 326 ARG A O 1
ATOM 2639 N N . GLU A 1 327 ? 20.094 7.827 7.703 1.00 93.12 327 GLU A N 1
ATOM 2640 C CA . GLU A 1 327 ? 20.751 9.047 8.186 1.00 93.12 327 GLU A CA 1
ATOM 2641 C C . GLU A 1 327 ? 20.155 10.326 7.576 1.00 93.12 327 GLU A C 1
ATOM 2643 O O . GLU A 1 327 ? 20.166 11.374 8.219 1.00 93.12 327 GLU A O 1
ATOM 2648 N N . ASP A 1 328 ? 19.632 10.255 6.346 1.00 93.56 328 ASP A N 1
ATOM 2649 C CA . ASP A 1 328 ? 18.879 11.339 5.705 1.00 93.56 328 ASP A CA 1
ATOM 2650 C C . ASP A 1 328 ? 17.589 10.781 5.077 1.00 93.56 328 ASP A C 1
ATOM 2652 O O . ASP A 1 328 ? 17.575 10.430 3.889 1.00 93.56 328 ASP A O 1
ATOM 2656 N N . PRO A 1 329 ? 16.485 10.717 5.848 1.00 93.31 329 PRO A N 1
ATOM 2657 C CA . PRO A 1 329 ? 15.243 10.083 5.410 1.00 93.31 329 PRO A CA 1
ATOM 2658 C C . PRO A 1 329 ? 14.448 10.940 4.415 1.00 93.31 329 PRO A C 1
ATOM 2660 O O . PRO A 1 329 ? 13.323 10.605 4.044 1.00 93.31 329 PRO A O 1
ATOM 2663 N N . ARG A 1 330 ? 14.996 12.069 3.954 1.00 93.44 330 ARG A N 1
ATOM 2664 C CA . ARG A 1 330 ? 14.333 12.906 2.954 1.00 93.44 330 ARG A CA 1
ATOM 2665 C C . ARG A 1 330 ? 14.381 12.223 1.593 1.00 93.44 330 ARG A C 1
ATOM 2667 O O . ARG A 1 330 ? 15.453 12.015 1.027 1.00 93.44 330 ARG A O 1
ATOM 2674 N N . ARG A 1 331 ? 13.205 11.963 1.020 1.00 93.75 331 ARG A N 1
ATOM 2675 C CA . ARG A 1 331 ? 13.071 11.412 -0.335 1.00 93.75 331 ARG A CA 1
ATOM 2676 C C . ARG A 1 331 ? 13.624 12.380 -1.376 1.00 93.75 331 ARG A C 1
ATOM 2678 O O . ARG A 1 331 ? 13.188 13.527 -1.479 1.00 93.75 331 ARG A O 1
ATOM 2685 N N . ARG A 1 332 ? 14.551 11.893 -2.198 1.00 94.44 332 ARG A N 1
ATOM 2686 C CA . ARG A 1 332 ? 15.145 12.635 -3.317 1.00 94.44 332 ARG A CA 1
ATOM 2687 C C . ARG A 1 332 ? 14.849 11.946 -4.641 1.00 94.44 332 ARG A C 1
ATOM 2689 O O . ARG A 1 332 ? 14.760 10.724 -4.705 1.00 94.44 332 ARG A O 1
ATOM 2696 N N . ARG A 1 333 ? 14.696 12.754 -5.690 1.00 95.12 333 ARG A N 1
ATOM 2697 C CA . ARG A 1 333 ? 14.514 12.288 -7.073 1.00 95.12 333 ARG A CA 1
ATOM 2698 C C . ARG A 1 333 ? 15.792 11.598 -7.543 1.00 95.12 333 ARG A C 1
ATOM 2700 O O . ARG A 1 333 ? 16.885 12.091 -7.257 1.00 95.12 333 ARG A O 1
ATOM 2707 N N . VAL A 1 334 ? 15.651 10.499 -8.272 1.00 95.31 334 VAL A N 1
ATOM 2708 C CA . VAL A 1 334 ? 16.783 9.737 -8.810 1.00 95.31 334 VAL A CA 1
ATOM 2709 C C . VAL A 1 334 ? 17.074 10.178 -10.242 1.00 95.31 334 VAL A C 1
ATOM 2711 O O . VAL A 1 334 ? 16.169 10.244 -11.072 1.00 95.31 334 VAL A O 1
ATOM 2714 N N . PHE A 1 335 ? 18.346 10.450 -10.536 1.00 95.06 335 PHE A N 1
ATOM 2715 C CA . PHE A 1 335 ? 18.831 10.741 -11.883 1.00 95.06 335 PHE A CA 1
ATOM 2716 C C . PHE A 1 335 ? 19.887 9.711 -12.278 1.00 95.06 335 PHE A C 1
ATOM 2718 O O . PHE A 1 335 ? 20.815 9.461 -11.510 1.00 95.06 335 PHE A O 1
ATOM 2725 N N . ASN A 1 336 ? 19.747 9.141 -13.472 1.00 93.12 336 ASN A N 1
ATOM 2726 C CA . ASN A 1 336 ? 20.771 8.315 -14.091 1.00 93.12 336 ASN A CA 1
ATOM 2727 C C . ASN A 1 336 ? 21.646 9.186 -15.005 1.00 93.12 336 ASN A C 1
ATOM 2729 O O . ASN A 1 336 ? 21.106 9.941 -15.815 1.00 93.12 336 ASN A O 1
ATOM 2733 N N . CYS A 1 337 ? 22.969 9.096 -14.864 1.00 90.56 337 CYS A N 1
ATOM 2734 C CA . CYS A 1 337 ? 23.916 9.820 -15.710 1.00 90.56 337 CYS A CA 1
ATOM 2735 C C . CYS A 1 337 ? 24.345 8.940 -16.885 1.00 90.56 337 CYS A C 1
ATOM 2737 O O . CYS A 1 337 ? 24.787 7.805 -16.700 1.00 90.56 337 CYS A O 1
ATOM 2739 N N . CYS A 1 338 ? 24.234 9.474 -18.095 1.00 80.44 338 CYS A N 1
ATOM 2740 C CA . CYS A 1 338 ? 24.756 8.870 -19.308 1.00 80.44 338 CYS A CA 1
ATOM 2741 C C . CYS A 1 338 ? 25.852 9.780 -19.874 1.00 80.44 338 CYS A C 1
ATOM 2743 O O . CYS A 1 338 ? 25.594 10.935 -20.218 1.00 80.44 338 CYS A O 1
ATOM 2745 N N . CYS A 1 339 ? 27.076 9.260 -19.996 1.00 72.19 339 CYS A N 1
ATOM 2746 C CA . CYS A 1 339 ? 28.154 9.974 -20.675 1.00 72.19 339 CYS A CA 1
ATOM 2747 C C . CYS A 1 339 ? 27.843 10.043 -22.175 1.00 72.19 339 CYS A C 1
ATOM 2749 O O . CYS A 1 339 ? 27.665 9.005 -22.817 1.00 72.19 339 CYS A O 1
ATOM 2751 N N . THR A 1 340 ? 27.841 11.239 -22.762 1.00 57.47 340 THR A N 1
ATOM 2752 C CA . THR A 1 340 ? 27.568 11.422 -24.200 1.00 57.47 340 THR A CA 1
ATOM 2753 C C . THR A 1 340 ? 28.721 10.956 -25.103 1.00 57.47 340 THR A C 1
ATOM 2755 O O . THR A 1 340 ? 28.578 10.961 -26.321 1.00 57.47 340 THR A O 1
ATOM 2758 N N . GLY A 1 341 ? 29.845 10.503 -24.527 1.00 48.69 341 GLY A N 1
ATOM 2759 C CA . GLY A 1 341 ? 31.089 10.193 -25.246 1.00 48.69 341 GLY A CA 1
ATOM 2760 C C . GLY A 1 341 ? 31.563 8.733 -25.258 1.00 48.69 341 GLY A C 1
ATOM 2761 O O . GLY A 1 341 ? 32.673 8.487 -25.718 1.00 48.69 341 GLY A O 1
ATOM 2762 N N . CYS A 1 342 ? 30.796 7.752 -24.764 1.00 37.31 342 CYS A N 1
ATOM 2763 C CA . CYS A 1 342 ? 31.254 6.344 -24.736 1.00 37.31 342 CYS A CA 1
ATOM 2764 C C . CYS A 1 342 ? 30.628 5.428 -25.804 1.00 37.31 342 CYS A C 1
ATOM 2766 O O . CYS A 1 342 ? 30.973 4.250 -25.872 1.00 37.31 342 CYS A O 1
ATOM 2768 N N . ALA A 1 343 ? 29.753 5.953 -26.668 1.00 40.25 343 ALA A N 1
ATOM 2769 C CA . ALA A 1 343 ? 29.088 5.156 -27.704 1.00 40.25 343 ALA A CA 1
ATOM 2770 C C . ALA A 1 343 ? 29.996 4.764 -28.894 1.00 40.25 343 ALA A C 1
ATOM 2772 O O . ALA A 1 343 ? 29.649 3.838 -29.619 1.00 40.25 343 ALA A O 1
ATOM 2773 N N . ASP A 1 344 ? 31.178 5.375 -29.054 1.00 37.44 344 ASP A N 1
ATOM 2774 C CA . ASP A 1 344 ? 32.075 5.118 -30.201 1.00 37.44 344 ASP A CA 1
ATOM 2775 C C . ASP A 1 344 ? 33.300 4.229 -29.887 1.00 37.44 344 ASP A C 1
ATOM 2777 O O . ASP A 1 344 ? 34.108 3.944 -30.772 1.00 37.44 344 ASP A O 1
ATOM 2781 N N . ALA A 1 345 ? 33.468 3.739 -28.651 1.00 35.69 345 ALA A N 1
ATOM 2782 C CA . ALA A 1 345 ? 34.672 2.985 -28.260 1.00 35.69 345 ALA A CA 1
ATOM 2783 C C . ALA A 1 345 ? 34.547 1.446 -28.342 1.00 35.69 345 ALA A C 1
ATOM 2785 O O . ALA A 1 345 ? 35.548 0.745 -28.199 1.00 35.69 345 ALA A O 1
ATOM 2786 N N . PHE A 1 346 ? 33.358 0.902 -28.624 1.00 34.62 346 PHE A N 1
ATOM 2787 C CA . PHE A 1 346 ? 33.126 -0.542 -28.797 1.00 34.62 346 PHE A CA 1
ATOM 2788 C C . PHE A 1 346 ? 32.633 -0.856 -30.217 1.00 34.62 346 PHE A C 1
ATOM 2790 O O . PHE A 1 346 ? 31.548 -1.387 -30.425 1.00 34.62 346 PHE A O 1
ATOM 2797 N N . GLY A 1 347 ? 33.432 -0.500 -31.226 1.00 35.09 347 GLY A N 1
ATOM 2798 C CA . GLY A 1 347 ? 33.016 -0.690 -32.617 1.00 35.09 347 GLY A CA 1
ATOM 2799 C C . GLY A 1 347 ? 34.081 -0.491 -33.690 1.00 35.09 347 GLY A C 1
ATOM 2800 O O . GLY A 1 347 ? 33.729 -0.081 -34.783 1.00 35.09 347 GLY A O 1
ATOM 2801 N N . SER A 1 348 ? 35.371 -0.742 -33.433 1.00 35.16 348 SER A N 1
ATOM 2802 C CA . SER A 1 348 ? 36.358 -0.950 -34.517 1.00 35.16 348 SER A CA 1
ATOM 2803 C C . SER A 1 348 ? 37.702 -1.482 -34.007 1.00 35.16 348 SER A C 1
ATOM 2805 O O . SER A 1 348 ? 38.720 -0.798 -33.993 1.00 35.16 348 SER A O 1
ATOM 2807 N N . ARG A 1 349 ? 37.751 -2.761 -33.634 1.00 35.75 349 ARG A N 1
ATOM 2808 C CA . ARG A 1 349 ? 38.989 -3.543 -33.769 1.00 35.75 349 ARG A CA 1
ATOM 2809 C C . ARG A 1 349 ? 38.644 -4.916 -34.310 1.00 35.75 349 ARG A C 1
ATOM 2811 O O . ARG A 1 349 ? 38.508 -5.864 -33.555 1.00 35.75 349 ARG A O 1
ATOM 2818 N N . ASN A 1 350 ? 38.461 -4.983 -35.624 1.00 37.91 350 ASN A N 1
ATOM 2819 C CA . ASN A 1 350 ? 38.816 -6.156 -36.409 1.00 37.91 350 ASN A CA 1
ATOM 2820 C C . ASN A 1 350 ? 39.048 -5.750 -37.869 1.00 37.91 350 ASN A C 1
ATOM 2822 O O . ASN A 1 350 ? 38.269 -4.992 -38.439 1.00 37.91 350 ASN A O 1
ATOM 2826 N N . ASN A 1 351 ? 40.122 -6.319 -38.421 1.00 34.03 351 ASN A N 1
ATOM 2827 C CA . ASN A 1 351 ? 40.692 -6.193 -39.766 1.00 34.03 351 ASN A CA 1
ATOM 2828 C C . ASN A 1 351 ? 41.514 -4.936 -40.074 1.00 34.03 351 ASN A C 1
ATOM 2830 O O . ASN A 1 351 ? 40.973 -3.896 -40.437 1.00 34.03 351 ASN A O 1
ATOM 2834 N N . SER A 1 352 ? 42.842 -5.092 -40.078 1.00 31.78 352 SER A N 1
ATOM 2835 C CA . SER A 1 352 ? 43.645 -5.152 -41.318 1.00 31.78 352 SER A CA 1
ATOM 2836 C C . SER A 1 352 ? 45.108 -5.497 -40.994 1.00 31.78 352 SER A C 1
ATOM 2838 O O . SER A 1 352 ? 45.734 -4.760 -40.243 1.00 31.78 352 SER A O 1
ATOM 2840 N N . SER A 1 353 ? 45.571 -6.599 -41.601 1.00 35.50 353 SER A N 1
ATOM 2841 C CA . SER A 1 353 ? 46.941 -6.955 -42.037 1.00 35.50 353 SER A CA 1
ATOM 2842 C C . SER A 1 353 ? 48.126 -6.884 -41.074 1.00 35.50 353 SER A C 1
ATOM 2844 O O . SER A 1 353 ? 48.559 -5.770 -40.716 1.00 35.50 353 SER A O 1
#